Protein AF-A0A167R7Z7-F1 (afdb_monomer)

Radius of gyration: 33.16 Å; Cα contacts (8 Å, |Δi|>4): 129; chains: 1; bounding box: 78×33×88 Å

Sequence (208 aa):
MPRQHSGAPHPGWQTSQILYRHLRGDKTARDVKSDLAMRPWTHGDTGNERADELAKLGCSKDTISIPTAAHIRRLAREWLPRAVSQWWKENASAKYSALGLSFSTQVTPELDLPRRLLGHLLAARTGHGDFAAYHERFHHEDYSPDCLCGRRKDEKHIFYCRKIPRWLRVTDNISQQRISDILTKDHKRFARLAEYFFEHCCPRRPMQ

Mean predicted aligned error: 15.37 Å

Organism: NCBI:txid1081108

Foldseek 3Di:
DDDDDPDDDDPVVVVVVVVVCVVPPPPPPDPPPDDDDDDPDDPPPPVVVVVVVVVVVVVPDPPPPPDPPVVVVVVCVVVVLVVQQVVCVVPPDPLCVVLVATDDPDDDPLVVDDPVLSVLLVCLSVVPDLFLVNCVVVVPPFHDQDKPLGDGGGSQCLQQRPQDDPVLHPDNDDDPVNSSCCSHPVSVNSSSSCVCCCPPTGPGDGDD

Secondary structure (DSSP, 8-state):
-PPP---PPPHHHHHHHHHHHHHTT-----------------TT-HHHHHHHHHHHHHHTS----PPPHHHHHHHHHHHHHHHHHHHHHHH--HHHHHHTPPPPSSPPGGGGS-HHHHHHHHHHHHT-SS-HHHHHHTT-SS--SB-TTSSB--TTHHHH-TTS-TTT-S-TT--HHHHHHHHHT-HHHHHHHHHHIIIIIS--PPP-

Structure (mmCIF, N/CA/C/O backbone):
data_AF-A0A167R7Z7-F1
#
_entry.id   AF-A0A167R7Z7-F1
#
loop_
_atom_site.group_PDB
_atom_site.id
_atom_site.type_symbol
_atom_site.label_atom_id
_atom_site.label_alt_id
_atom_site.label_comp_id
_atom_site.label_asym_id
_atom_site.label_entity_id
_atom_site.label_seq_id
_atom_site.pdbx_PDB_ins_code
_atom_site.Cartn_x
_atom_site.Cartn_y
_atom_site.Cartn_z
_atom_site.occupancy
_atom_site.B_iso_or_equiv
_atom_site.auth_seq_id
_atom_site.auth_comp_id
_atom_site.auth_asym_id
_atom_site.auth_atom_id
_atom_site.pdbx_PDB_model_num
ATOM 1 N N . MET A 1 1 ? -26.466 -6.924 -46.595 1.00 30.28 1 MET A N 1
ATOM 2 C CA . MET A 1 1 ? -25.682 -5.733 -46.992 1.00 30.28 1 MET A CA 1
ATOM 3 C C . MET A 1 1 ? -24.597 -5.495 -45.941 1.00 30.28 1 MET A C 1
ATOM 5 O O . MET A 1 1 ? -24.895 -4.862 -44.934 1.00 30.28 1 MET A O 1
ATOM 9 N N . PRO A 1 2 ? -23.385 -6.060 -46.073 1.00 29.45 2 PRO A N 1
ATOM 10 C CA . PRO A 1 2 ? -22.316 -5.793 -45.120 1.00 29.45 2 PRO A CA 1
ATOM 11 C C . PRO A 1 2 ? -21.631 -4.460 -45.445 1.00 29.45 2 PRO A C 1
ATOM 13 O O . PRO A 1 2 ? -21.282 -4.188 -46.593 1.00 29.45 2 PRO A O 1
ATOM 16 N N . ARG A 1 3 ? -21.471 -3.629 -44.409 1.00 28.47 3 ARG A N 1
ATOM 17 C CA . ARG A 1 3 ? -20.759 -2.345 -44.430 1.00 28.47 3 ARG A CA 1
ATOM 18 C C . ARG A 1 3 ? -19.309 -2.542 -44.869 1.00 28.47 3 ARG A C 1
ATOM 20 O O . ARG A 1 3 ? -18.590 -3.352 -44.290 1.00 28.47 3 ARG A O 1
ATOM 27 N N . GLN A 1 4 ? -18.876 -1.747 -45.841 1.00 34.34 4 GLN A N 1
ATOM 28 C CA . GLN A 1 4 ? -17.466 -1.592 -46.172 1.00 34.34 4 GLN A CA 1
ATOM 29 C C . GLN A 1 4 ? -16.787 -0.771 -45.068 1.00 34.34 4 GLN A C 1
ATOM 31 O O . GLN A 1 4 ? -17.131 0.389 -44.853 1.00 34.34 4 GLN A O 1
ATOM 36 N N . HIS A 1 5 ? -15.829 -1.371 -44.365 1.00 32.72 5 HIS A N 1
ATOM 37 C CA . HIS A 1 5 ? -14.855 -0.636 -43.564 1.00 32.72 5 HIS A CA 1
ATOM 38 C C . HIS A 1 5 ? -13.593 -0.438 -44.408 1.00 32.72 5 HIS A C 1
ATOM 40 O O . HIS A 1 5 ? -12.721 -1.300 -44.468 1.00 32.72 5 HIS A O 1
ATOM 46 N N . SER A 1 6 ? -13.509 0.710 -45.074 1.00 42.66 6 SER A N 1
ATOM 47 C CA . SER A 1 6 ? -12.275 1.246 -45.643 1.00 42.66 6 SER A CA 1
ATOM 48 C C . SER A 1 6 ? -11.485 1.940 -44.529 1.00 42.66 6 SER A C 1
ATOM 50 O O . SER A 1 6 ? -11.721 3.108 -44.224 1.00 42.66 6 SER A O 1
ATOM 52 N N . GLY A 1 7 ? -10.580 1.207 -43.882 1.00 35.62 7 GLY A N 1
ATOM 53 C CA . GLY A 1 7 ? -9.621 1.747 -42.920 1.00 35.62 7 GLY A CA 1
ATOM 54 C C . GLY A 1 7 ? -8.225 1.252 -43.270 1.00 35.62 7 GLY A C 1
ATOM 55 O O . GLY A 1 7 ? -7.973 0.050 -43.237 1.00 35.62 7 GLY A O 1
ATOM 56 N N . ALA A 1 8 ? -7.332 2.166 -43.650 1.00 44.12 8 ALA A N 1
ATOM 57 C CA . ALA A 1 8 ? -5.938 1.844 -43.932 1.00 44.12 8 ALA A CA 1
ATOM 58 C C . ALA A 1 8 ? -5.259 1.239 -42.681 1.00 44.12 8 ALA A C 1
ATOM 60 O O . ALA A 1 8 ? -5.479 1.734 -41.572 1.00 44.12 8 ALA A O 1
ATOM 61 N N . PRO A 1 9 ? -4.442 0.179 -42.817 1.00 38.94 9 PRO A N 1
ATOM 62 C CA . PRO A 1 9 ? -3.774 -0.430 -41.675 1.00 38.94 9 PRO A CA 1
ATOM 63 C C . PRO A 1 9 ? -2.712 0.504 -41.075 1.00 38.94 9 PRO A C 1
ATOM 65 O O . PRO A 1 9 ? -1.940 1.150 -41.780 1.00 38.94 9 PRO A O 1
ATOM 68 N N . HIS A 1 10 ? -2.677 0.533 -39.742 1.00 39.56 10 HIS A N 1
ATOM 69 C CA . HIS A 1 10 ? -1.763 1.314 -38.909 1.00 39.56 10 HIS A CA 1
ATOM 70 C C . HIS A 1 10 ? -0.284 0.957 -39.209 1.00 39.56 10 HIS A C 1
ATOM 72 O O . HIS A 1 10 ? 0.042 -0.232 -39.303 1.00 39.56 10 HIS A O 1
ATOM 78 N N . PRO A 1 11 ? 0.645 1.934 -39.281 1.00 42.03 11 PRO A N 1
ATOM 79 C CA . PRO A 1 11 ? 2.026 1.739 -39.762 1.00 42.03 11 PRO A CA 1
ATOM 80 C C . PRO A 1 11 ? 2.889 0.760 -38.939 1.00 42.03 11 PRO A C 1
ATOM 82 O O . PRO A 1 11 ? 3.937 0.318 -39.399 1.00 42.03 11 PRO A O 1
ATOM 85 N N . GLY A 1 12 ? 2.436 0.356 -37.748 1.00 42.84 12 GLY A N 1
ATOM 86 C CA . GLY A 1 12 ? 3.103 -0.646 -36.903 1.00 42.84 12 GLY A CA 1
ATOM 87 C C . GLY A 1 12 ? 2.860 -2.110 -37.303 1.00 42.84 12 GLY A C 1
ATOM 88 O O . GLY A 1 12 ? 3.532 -2.999 -36.788 1.00 42.84 12 GLY A O 1
ATOM 89 N N . TRP A 1 13 ? 1.918 -2.383 -38.214 1.00 38.47 13 TRP A N 1
ATOM 90 C CA . TRP A 1 13 ? 1.600 -3.751 -38.653 1.00 38.47 13 TRP A CA 1
ATOM 91 C C . TRP A 1 13 ? 2.294 -4.152 -39.962 1.00 38.47 13 TRP A C 1
ATOM 93 O O . TRP A 1 13 ? 2.497 -5.341 -40.208 1.00 38.47 13 TRP A O 1
ATOM 103 N N . GLN A 1 14 ? 2.730 -3.187 -40.778 1.00 41.22 14 GLN A N 1
ATOM 104 C CA . GLN A 1 14 ? 3.488 -3.463 -42.008 1.00 41.22 14 GLN A CA 1
ATOM 105 C C . GLN A 1 14 ? 4.939 -3.877 -41.715 1.00 41.22 14 GLN A C 1
ATOM 107 O O . GLN A 1 14 ? 5.493 -4.742 -42.395 1.00 41.22 14 GLN A O 1
ATOM 112 N N . THR A 1 15 ? 5.532 -3.352 -40.641 1.00 44.03 15 THR A N 1
ATOM 113 C CA . THR A 1 15 ? 6.880 -3.717 -40.177 1.00 44.03 15 THR A CA 1
ATOM 114 C C . THR A 1 15 ? 6.972 -5.161 -39.677 1.00 44.03 15 THR A C 1
ATOM 116 O O . THR A 1 15 ? 8.018 -5.787 -39.835 1.00 44.03 15 THR A O 1
ATOM 119 N N . SER A 1 16 ? 5.876 -5.739 -39.165 1.00 46.12 16 SER A N 1
ATOM 120 C CA . SER A 1 16 ? 5.852 -7.147 -38.735 1.00 46.12 16 SER A CA 1
ATOM 121 C C . SER A 1 16 ? 5.911 -8.136 -39.902 1.00 46.12 16 SER A C 1
ATOM 123 O O . SER A 1 16 ? 6.588 -9.153 -39.788 1.00 46.12 16 SER A O 1
ATOM 125 N N . GLN A 1 17 ? 5.272 -7.855 -41.043 1.00 43.22 17 GLN A N 1
ATOM 126 C CA . GLN A 1 17 ? 5.309 -8.768 -42.198 1.00 43.22 17 GLN A CA 1
ATOM 127 C C . GLN A 1 17 ? 6.663 -8.755 -42.921 1.00 43.22 17 GLN A C 1
ATOM 129 O O . GLN A 1 17 ? 7.111 -9.798 -43.400 1.00 43.22 17 GLN A O 1
ATOM 134 N N . ILE A 1 18 ? 7.337 -7.601 -42.955 1.00 50.91 18 ILE A N 1
ATOM 135 C CA . ILE A 1 18 ? 8.670 -7.457 -43.561 1.00 50.91 18 ILE A CA 1
ATOM 136 C C . ILE A 1 18 ? 9.725 -8.186 -42.713 1.00 50.91 18 ILE A C 1
ATOM 138 O O . ILE A 1 18 ? 10.536 -8.928 -43.266 1.00 50.91 18 ILE A O 1
ATOM 142 N N . LEU A 1 19 ? 9.660 -8.079 -41.377 1.00 47.66 19 LEU A N 1
ATOM 143 C CA . LEU A 1 19 ? 10.538 -8.850 -40.485 1.00 47.66 19 LEU A CA 1
ATOM 144 C C . LEU A 1 19 ? 10.278 -10.365 -40.576 1.00 47.66 19 LEU A C 1
ATOM 146 O O . LEU A 1 19 ? 11.222 -11.153 -40.566 1.00 47.66 19 LEU A O 1
ATOM 150 N N . TYR A 1 20 ? 9.015 -10.787 -40.707 1.00 44.34 20 TYR A N 1
ATOM 151 C CA . TYR A 1 20 ? 8.659 -12.210 -40.780 1.00 44.34 20 TYR A CA 1
ATOM 152 C C . TYR A 1 20 ? 9.116 -12.876 -42.089 1.00 44.34 20 TYR A C 1
ATOM 154 O O . TYR A 1 20 ? 9.497 -14.048 -42.076 1.00 44.34 20 TYR A O 1
ATOM 162 N N . ARG A 1 21 ? 9.130 -12.131 -43.206 1.00 46.62 21 ARG A N 1
ATOM 163 C CA . ARG A 1 21 ? 9.690 -12.580 -44.497 1.00 46.62 21 ARG A CA 1
ATOM 164 C C . ARG A 1 21 ? 11.217 -12.640 -44.513 1.00 46.62 21 ARG A C 1
ATOM 166 O O . ARG A 1 21 ? 11.772 -13.426 -45.262 1.00 46.62 21 ARG A O 1
ATOM 173 N N . HIS A 1 22 ? 11.900 -11.847 -43.688 1.00 47.81 22 HIS A N 1
ATOM 174 C CA . HIS A 1 22 ? 13.361 -11.921 -43.578 1.00 47.81 22 HIS A CA 1
ATOM 175 C C . HIS A 1 22 ? 13.817 -13.101 -42.698 1.00 47.81 22 HIS A C 1
ATOM 177 O O . HIS A 1 22 ? 14.874 -13.678 -42.930 1.00 47.81 22 HIS A O 1
ATOM 183 N N . LEU A 1 23 ? 13.000 -13.487 -41.707 1.00 49.28 23 LEU A N 1
ATOM 184 C CA . LEU A 1 23 ? 13.263 -14.620 -40.806 1.00 49.28 23 LEU A CA 1
ATOM 185 C C . LEU A 1 23 ? 12.932 -15.985 -41.427 1.00 49.28 23 LEU A C 1
ATOM 187 O O . LEU A 1 23 ? 13.625 -16.966 -41.161 1.00 49.28 23 LEU A O 1
ATOM 191 N N . ARG A 1 24 ? 11.898 -16.070 -42.272 1.00 45.22 24 ARG A N 1
ATOM 192 C CA . ARG A 1 24 ? 11.686 -17.227 -43.148 1.00 45.22 24 ARG A CA 1
ATOM 193 C C . ARG A 1 24 ? 12.479 -16.992 -44.417 1.00 45.22 24 ARG A C 1
ATOM 195 O O . ARG A 1 24 ? 11.946 -16.391 -45.333 1.00 45.22 24 ARG A O 1
ATOM 202 N N . GLY A 1 25 ? 13.739 -17.424 -44.441 1.00 51.78 25 GLY A N 1
ATOM 203 C CA . GLY A 1 25 ? 14.590 -17.344 -45.625 1.00 51.78 25 GLY A CA 1
ATOM 204 C C . GLY A 1 25 ? 13.875 -17.861 -46.876 1.00 51.78 25 GLY A C 1
ATOM 205 O O . GLY A 1 25 ? 13.902 -19.059 -47.157 1.00 51.78 25 GLY A O 1
ATOM 206 N N . ASP A 1 26 ? 13.254 -16.945 -47.618 1.00 41.62 26 ASP A N 1
ATOM 207 C CA . ASP A 1 26 ? 12.672 -17.182 -48.931 1.00 41.62 26 ASP A CA 1
ATOM 208 C C . ASP A 1 26 ? 13.846 -17.324 -49.897 1.00 41.62 26 ASP A C 1
ATOM 210 O O . ASP A 1 26 ? 14.316 -16.382 -50.536 1.00 41.62 26 ASP A O 1
ATOM 214 N N . LYS A 1 27 ? 14.370 -18.547 -49.963 1.00 48.19 27 LYS A N 1
ATOM 215 C CA . LYS A 1 27 ? 15.298 -18.976 -51.002 1.00 48.19 27 LYS A CA 1
ATOM 216 C C . LYS A 1 27 ? 14.515 -19.179 -52.296 1.00 48.19 27 LYS A C 1
ATOM 218 O O . LYS A 1 27 ? 14.328 -20.303 -52.740 1.00 48.19 27 LYS A O 1
ATOM 223 N N . THR A 1 28 ? 14.081 -18.098 -52.931 1.00 45.34 28 THR A N 1
ATOM 224 C CA . THR A 1 28 ? 13.836 -18.130 -54.379 1.00 45.34 28 THR A CA 1
ATOM 225 C C . THR A 1 28 ? 15.074 -17.591 -55.081 1.00 45.34 28 THR A C 1
ATOM 227 O O . THR A 1 28 ? 15.033 -16.570 -55.766 1.00 45.34 28 THR A O 1
ATOM 230 N N . ALA A 1 29 ? 16.206 -18.265 -54.866 1.00 45.16 29 ALA A N 1
ATOM 231 C CA . ALA A 1 29 ? 17.328 -18.149 -55.777 1.00 45.16 29 ALA A CA 1
ATOM 232 C C . ALA A 1 29 ? 16.905 -18.891 -57.047 1.00 45.16 29 ALA A C 1
ATOM 234 O O . ALA A 1 29 ? 16.758 -20.110 -57.043 1.00 45.16 29 ALA A O 1
ATOM 235 N N . ARG A 1 30 ? 16.624 -18.150 -58.121 1.00 49.34 30 ARG A N 1
ATOM 236 C CA . ARG A 1 30 ? 16.677 -18.747 -59.455 1.00 49.34 30 ARG A CA 1
ATOM 237 C C . ARG A 1 30 ? 18.103 -19.264 -59.623 1.00 49.34 30 ARG A C 1
ATOM 239 O O . ARG A 1 30 ? 19.030 -18.499 -59.359 1.00 49.34 30 ARG A O 1
ATOM 246 N N . ASP A 1 31 ? 18.263 -20.521 -60.029 1.00 46.91 31 ASP A N 1
ATOM 247 C CA . ASP A 1 31 ? 19.557 -21.082 -60.415 1.00 46.91 31 ASP A CA 1
ATOM 248 C C . ASP A 1 31 ? 20.095 -20.303 -61.621 1.00 46.91 31 ASP A C 1
ATOM 250 O O . ASP A 1 31 ? 19.856 -20.633 -62.783 1.00 46.91 31 ASP A O 1
ATOM 254 N N . VAL A 1 32 ? 20.800 -19.211 -61.345 1.00 55.50 32 VAL A N 1
ATOM 255 C CA . VAL A 1 32 ? 21.699 -18.590 -62.305 1.00 55.50 32 VAL A CA 1
ATOM 256 C C . VAL A 1 32 ? 22.940 -19.469 -62.297 1.00 55.50 32 VAL A C 1
ATOM 258 O O . VAL A 1 32 ? 23.689 -19.469 -61.323 1.00 55.50 32 VAL A O 1
ATOM 261 N N . LYS A 1 33 ? 23.158 -20.247 -63.364 1.00 52.94 33 LYS A N 1
ATOM 262 C CA . LYS A 1 33 ? 24.475 -20.851 -63.596 1.00 52.94 33 LYS A CA 1
ATOM 263 C C . LYS A 1 33 ? 25.484 -19.711 -63.709 1.00 52.94 33 LYS A C 1
ATOM 265 O O . LYS A 1 33 ? 25.449 -18.948 -64.668 1.00 52.94 33 LYS A O 1
ATOM 270 N N . SER A 1 34 ? 26.330 -19.575 -62.700 1.00 58.03 34 SER A N 1
ATOM 271 C CA . SER A 1 34 ? 27.429 -18.619 -62.671 1.00 58.03 34 SER A CA 1
ATOM 272 C C . SER A 1 34 ? 28.743 -19.379 -62.796 1.00 58.03 34 SER A C 1
ATOM 274 O O . SER A 1 34 ? 29.095 -20.140 -61.892 1.00 58.03 34 SER A O 1
ATOM 276 N N . ASP A 1 35 ? 29.472 -19.152 -63.883 1.00 63.44 35 ASP A N 1
ATOM 277 C CA . ASP A 1 35 ? 30.827 -19.670 -64.046 1.00 63.44 35 ASP A CA 1
ATOM 278 C C . ASP A 1 35 ? 31.795 -18.762 -63.272 1.00 63.44 35 ASP A C 1
ATOM 280 O O . ASP A 1 35 ? 32.203 -17.698 -63.738 1.00 63.44 35 ASP A O 1
ATOM 284 N N . LEU A 1 36 ? 32.118 -19.152 -62.037 1.00 57.75 36 LEU A N 1
ATOM 285 C CA . LEU A 1 36 ? 33.130 -18.482 -61.221 1.00 57.75 36 LEU A CA 1
ATOM 286 C C . LEU A 1 36 ? 34.526 -18.944 -61.653 1.00 57.75 36 LEU A C 1
ATOM 288 O O . LEU A 1 36 ? 34.898 -20.097 -61.448 1.00 57.75 36 LEU A O 1
ATOM 292 N N . ALA A 1 37 ? 35.311 -18.025 -62.210 1.00 68.25 37 ALA A N 1
ATOM 293 C CA . ALA A 1 37 ? 36.716 -18.240 -62.533 1.00 68.25 37 ALA A CA 1
ATOM 294 C C . ALA A 1 37 ? 37.605 -17.392 -61.613 1.00 68.25 37 ALA A C 1
ATOM 296 O O . ALA A 1 37 ? 37.441 -16.175 -61.521 1.00 68.25 37 ALA A O 1
ATOM 297 N N . MET A 1 38 ? 38.569 -18.032 -60.952 1.00 62.69 38 MET A N 1
ATOM 298 C CA . MET A 1 38 ? 39.609 -17.332 -60.198 1.00 62.69 38 MET A CA 1
ATOM 299 C C . MET A 1 38 ? 40.623 -16.746 -61.180 1.00 62.69 38 MET A C 1
ATOM 301 O O . MET A 1 38 ? 41.223 -17.483 -61.964 1.00 62.69 38 MET A O 1
ATOM 305 N N . ARG A 1 39 ? 40.826 -15.428 -61.142 1.00 68.06 39 ARG A N 1
ATOM 306 C CA . ARG A 1 39 ? 41.839 -14.740 -61.951 1.00 68.06 39 ARG A CA 1
ATOM 307 C C . ARG A 1 39 ? 42.990 -14.279 -61.046 1.00 68.06 39 ARG A C 1
ATOM 309 O O . ARG A 1 39 ? 42.710 -13.719 -59.986 1.00 68.06 39 ARG A O 1
ATOM 316 N N . PRO A 1 40 ? 44.261 -14.516 -61.418 1.00 67.75 40 PRO A N 1
ATOM 317 C CA . PRO A 1 40 ? 45.405 -13.929 -60.726 1.00 67.75 40 PRO A CA 1
ATOM 318 C C . PRO A 1 40 ? 45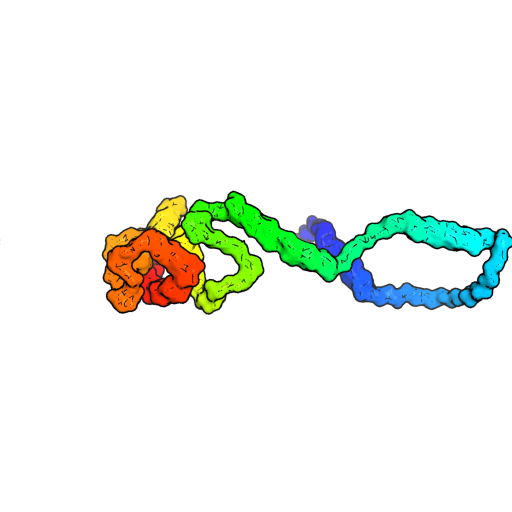.320 -12.401 -60.720 1.00 67.75 40 PRO A C 1
ATOM 320 O O . PRO A 1 40 ? 44.792 -11.805 -61.655 1.00 67.75 40 PRO A O 1
ATOM 323 N N . TRP A 1 41 ? 45.840 -11.768 -59.670 1.00 66.06 41 TRP A N 1
ATOM 324 C CA . TRP A 1 41 ? 45.871 -10.311 -59.585 1.00 66.06 41 TRP A CA 1
ATOM 325 C C . TRP A 1 41 ? 46.876 -9.741 -60.596 1.00 66.06 41 TRP A C 1
ATOM 327 O O . TRP A 1 41 ? 48.072 -10.020 -60.505 1.00 66.06 41 TRP A O 1
ATOM 337 N N . THR A 1 42 ? 46.391 -8.932 -61.539 1.00 69.44 42 THR A N 1
ATOM 338 C CA . THR A 1 42 ? 47.198 -8.180 -62.509 1.00 69.44 42 THR A CA 1
ATOM 339 C C . THR A 1 42 ? 46.763 -6.713 -62.538 1.00 69.44 42 THR A C 1
ATOM 341 O O . THR A 1 42 ? 45.571 -6.408 -62.512 1.00 69.44 42 THR A O 1
ATOM 344 N N . HIS A 1 43 ? 47.727 -5.785 -62.548 1.00 62.62 43 HIS A N 1
ATOM 345 C CA . HIS A 1 43 ? 47.459 -4.342 -62.594 1.00 62.62 43 HIS A CA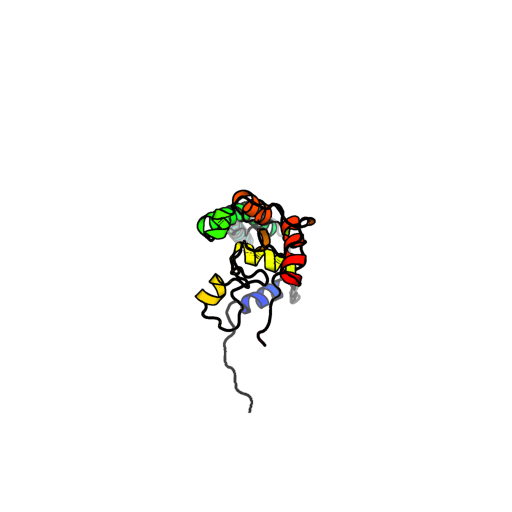 1
ATOM 346 C C . HIS A 1 43 ? 46.911 -3.938 -63.974 1.00 62.62 43 HIS A C 1
ATOM 348 O O . HIS A 1 43 ? 47.445 -4.383 -64.992 1.00 62.62 43 HIS A O 1
ATOM 354 N N . GLY A 1 44 ? 45.854 -3.119 -64.013 1.00 69.62 44 GLY A N 1
ATOM 355 C CA . GLY A 1 44 ? 45.162 -2.692 -65.236 1.00 69.62 44 GLY A CA 1
ATOM 356 C C . GLY A 1 44 ? 43.889 -3.479 -65.575 1.00 69.62 44 GLY A C 1
ATOM 357 O O . GLY A 1 44 ? 43.193 -3.140 -66.535 1.00 69.62 44 GLY A O 1
ATOM 358 N N . ASP A 1 45 ? 43.537 -4.508 -64.796 1.00 76.19 45 ASP A N 1
ATOM 359 C CA . ASP A 1 45 ? 42.229 -5.159 -64.908 1.00 76.19 45 ASP A CA 1
ATOM 360 C C . ASP A 1 45 ? 41.142 -4.251 -64.318 1.00 76.19 45 ASP A C 1
ATOM 362 O O . ASP A 1 45 ? 40.806 -4.337 -63.137 1.00 76.19 45 ASP A O 1
ATOM 366 N N . THR A 1 46 ? 40.548 -3.412 -65.168 1.00 81.12 46 THR A N 1
ATOM 367 C CA . THR A 1 46 ? 39.514 -2.425 -64.797 1.00 81.12 46 THR A CA 1
ATOM 368 C C . THR A 1 46 ? 38.384 -2.999 -63.939 1.00 81.12 46 THR A C 1
ATOM 370 O O . THR A 1 46 ? 37.929 -2.351 -63.002 1.00 81.12 46 THR A O 1
ATOM 373 N N . GLY A 1 47 ? 37.940 -4.231 -64.210 1.00 82.38 47 GLY A N 1
ATOM 374 C CA . GLY A 1 47 ? 36.916 -4.905 -63.406 1.00 82.38 47 GLY A CA 1
ATOM 375 C C . GLY A 1 47 ? 37.383 -5.278 -61.994 1.00 82.38 47 GLY A C 1
ATOM 376 O O . GLY A 1 47 ? 36.620 -5.133 -61.042 1.00 82.38 47 GLY A O 1
ATOM 377 N N . ASN A 1 48 ? 38.634 -5.725 -61.847 1.00 81.88 48 ASN A N 1
ATOM 378 C CA . ASN A 1 48 ? 39.216 -6.091 -60.555 1.00 81.88 48 ASN A CA 1
ATOM 379 C C . ASN A 1 48 ? 39.577 -4.845 -59.736 1.00 81.88 48 ASN A C 1
ATOM 381 O O . ASN A 1 48 ? 39.290 -4.787 -58.545 1.00 81.88 48 ASN A O 1
ATOM 385 N N . GLU A 1 49 ? 40.124 -3.820 -60.389 1.00 85.81 49 GLU A N 1
ATOM 386 C CA . GLU A 1 49 ? 40.399 -2.518 -59.773 1.00 85.81 49 GLU A CA 1
ATOM 387 C C . GLU A 1 49 ? 39.105 -1.859 -59.295 1.00 85.81 49 GLU A C 1
ATOM 389 O O . GLU A 1 49 ? 39.024 -1.405 -58.156 1.00 85.81 49 GLU A O 1
ATOM 394 N N . ARG A 1 50 ? 38.039 -1.912 -60.105 1.00 84.94 50 ARG A N 1
ATOM 395 C CA . ARG A 1 50 ? 36.728 -1.401 -59.700 1.00 84.94 50 ARG A CA 1
ATOM 396 C C . ARG A 1 50 ? 36.120 -2.190 -58.541 1.00 84.94 50 ARG A C 1
ATOM 398 O O . ARG A 1 50 ? 35.494 -1.593 -57.667 1.00 84.94 50 ARG A O 1
ATOM 405 N N . ALA A 1 51 ? 36.283 -3.513 -58.519 1.00 85.31 51 ALA A N 1
ATOM 406 C CA . ALA A 1 51 ? 35.828 -4.348 -57.408 1.00 85.31 51 ALA A CA 1
ATOM 407 C C . ALA A 1 51 ? 36.597 -4.040 -56.110 1.00 85.31 51 ALA A C 1
ATOM 409 O O . ALA A 1 51 ? 35.977 -3.910 -55.055 1.00 85.31 51 ALA A O 1
ATOM 410 N N . ASP A 1 52 ? 37.916 -3.861 -56.195 1.00 84.56 52 ASP A N 1
ATOM 411 C CA . ASP A 1 52 ? 38.784 -3.487 -55.073 1.00 84.56 52 ASP A CA 1
ATOM 412 C C . ASP A 1 52 ? 38.467 -2.076 -54.543 1.00 84.56 52 ASP A C 1
ATOM 414 O O . ASP A 1 52 ? 38.317 -1.885 -53.336 1.00 84.56 52 ASP A O 1
ATOM 418 N N . GLU A 1 53 ? 38.250 -1.097 -55.426 1.00 87.31 53 GLU A N 1
ATOM 419 C CA . GLU A 1 53 ? 37.762 0.239 -55.057 1.00 87.31 53 GLU A CA 1
ATOM 420 C C . GLU A 1 53 ? 36.427 0.173 -54.307 1.00 87.31 53 GLU A C 1
ATOM 422 O O . GLU A 1 53 ? 36.265 0.802 -53.259 1.00 87.31 53 GLU A O 1
ATOM 427 N N . LEU A 1 54 ? 35.461 -0.597 -54.819 1.00 85.69 54 LEU A N 1
ATOM 428 C CA . LEU A 1 54 ? 34.151 -0.758 -54.186 1.00 85.69 54 LEU A CA 1
ATOM 429 C C . LEU A 1 54 ? 34.252 -1.472 -52.832 1.00 85.69 54 LEU A C 1
ATOM 431 O O . LEU A 1 54 ? 33.542 -1.091 -51.901 1.00 85.69 54 LEU A O 1
ATOM 435 N N . ALA A 1 55 ? 35.143 -2.456 -52.696 1.00 85.88 55 ALA A N 1
ATOM 436 C CA . ALA A 1 55 ? 35.411 -3.131 -51.428 1.00 85.88 55 ALA A CA 1
ATOM 437 C C . ALA A 1 55 ? 36.040 -2.173 -50.402 1.00 85.88 55 ALA A C 1
ATOM 439 O O . ALA A 1 55 ? 35.572 -2.103 -49.264 1.00 85.88 55 ALA A O 1
ATOM 440 N N . LYS A 1 56 ? 37.028 -1.366 -50.813 1.00 86.06 56 LYS A N 1
ATOM 441 C CA . LYS A 1 56 ? 37.644 -0.319 -49.978 1.00 86.06 56 LYS A CA 1
ATOM 442 C C . LYS A 1 56 ? 36.615 0.715 -49.525 1.00 86.06 56 LYS A C 1
ATOM 444 O O . LYS A 1 56 ? 36.516 0.991 -48.333 1.00 86.06 56 LYS A O 1
ATOM 449 N N . LEU A 1 57 ? 35.781 1.209 -50.443 1.00 84.06 57 LEU A N 1
ATOM 450 C CA . LEU A 1 57 ? 34.674 2.121 -50.128 1.00 84.06 57 LEU A CA 1
ATOM 451 C C . LEU A 1 57 ? 33.623 1.478 -49.211 1.00 84.06 57 LEU A C 1
ATOM 453 O O . LEU A 1 57 ? 32.992 2.181 -48.426 1.00 84.06 57 LEU A O 1
ATOM 457 N N . GLY A 1 58 ? 33.413 0.164 -49.313 1.00 77.69 58 GLY A N 1
ATOM 458 C CA . GLY A 1 58 ? 32.542 -0.603 -48.424 1.00 77.69 58 GLY A CA 1
ATOM 459 C C . GLY A 1 58 ? 33.089 -0.692 -46.999 1.00 77.69 58 GLY A C 1
ATOM 460 O O . GLY A 1 58 ? 32.337 -0.470 -46.056 1.00 77.69 58 GLY A O 1
ATOM 461 N N . CYS A 1 59 ? 34.392 -0.941 -46.847 1.00 74.50 59 CYS A N 1
ATOM 462 C CA . CYS A 1 59 ? 35.075 -0.964 -45.549 1.00 74.50 59 CYS A CA 1
ATOM 463 C C . CYS A 1 59 ? 35.177 0.422 -44.896 1.00 74.50 59 CYS A C 1
ATOM 465 O O . CYS A 1 59 ? 35.139 0.518 -43.674 1.00 74.50 59 CYS A O 1
ATOM 467 N N . SER A 1 60 ? 35.306 1.493 -45.686 1.00 71.75 60 SER A N 1
ATOM 468 C CA . SER A 1 60 ? 35.378 2.872 -45.178 1.00 71.75 60 SER A CA 1
ATOM 469 C C . SER A 1 60 ? 34.024 3.466 -44.785 1.00 71.75 60 SER A C 1
ATOM 471 O O . SER A 1 60 ? 33.981 4.568 -44.244 1.00 71.75 60 SER A O 1
ATOM 473 N N . LYS A 1 61 ? 32.910 2.786 -45.077 1.00 71.19 61 LYS A N 1
ATOM 474 C CA . LYS A 1 61 ? 31.588 3.224 -44.626 1.00 71.19 61 LYS A CA 1
ATOM 475 C C . LYS A 1 61 ? 31.375 2.752 -43.198 1.00 71.19 61 LYS A C 1
ATOM 477 O O . LYS A 1 61 ? 31.406 1.551 -42.941 1.00 71.19 61 LYS A O 1
ATOM 482 N N . ASP A 1 62 ? 31.069 3.689 -42.306 1.00 66.50 62 ASP A N 1
ATOM 483 C CA . ASP A 1 62 ? 30.561 3.383 -40.972 1.00 66.50 62 ASP A CA 1
ATOM 484 C C . ASP A 1 62 ? 29.249 2.607 -41.111 1.00 66.50 62 ASP A C 1
ATOM 486 O O . ASP A 1 62 ? 28.156 3.166 -41.243 1.00 66.50 62 ASP A O 1
ATOM 490 N N . THR A 1 63 ? 29.336 1.280 -41.124 1.00 65.31 63 THR A N 1
ATOM 491 C CA . THR A 1 63 ? 28.155 0.449 -40.954 1.00 65.31 63 THR A CA 1
ATOM 492 C C . THR A 1 63 ? 27.662 0.721 -39.545 1.00 65.31 63 THR A C 1
ATOM 494 O O . THR A 1 63 ? 28.370 0.417 -38.583 1.00 65.31 63 THR A O 1
ATOM 497 N N . ILE A 1 64 ? 26.471 1.311 -39.411 1.00 65.00 64 ILE A N 1
ATOM 498 C CA . ILE A 1 64 ? 25.799 1.450 -38.119 1.00 65.00 64 ILE A CA 1
ATOM 499 C C . ILE A 1 64 ? 25.656 0.035 -37.557 1.00 65.00 64 ILE A C 1
ATOM 501 O O . ILE A 1 64 ? 24.778 -0.727 -37.961 1.00 65.00 64 ILE A O 1
ATOM 505 N N . SER A 1 65 ? 26.575 -0.341 -36.668 1.00 71.69 65 SER A N 1
ATOM 506 C CA . SER A 1 65 ? 26.559 -1.634 -36.005 1.00 71.69 65 SER A CA 1
ATOM 507 C C . SER A 1 65 ? 25.417 -1.583 -35.011 1.00 71.69 65 SER A C 1
ATOM 509 O O . SER A 1 65 ? 25.536 -1.019 -33.923 1.00 71.69 65 SER A O 1
ATOM 511 N N . ILE A 1 66 ? 24.260 -2.091 -35.432 1.00 74.88 66 ILE A N 1
ATOM 512 C CA . ILE A 1 66 ? 23.110 -2.214 -34.549 1.00 74.88 66 ILE A CA 1
ATOM 513 C C . ILE A 1 66 ? 23.551 -3.160 -33.427 1.00 74.88 66 ILE A C 1
ATOM 515 O O . ILE A 1 66 ? 23.888 -4.316 -33.708 1.00 74.88 66 ILE A O 1
ATOM 519 N N . PRO A 1 67 ? 23.591 -2.698 -32.164 1.00 82.62 67 PRO A N 1
ATOM 520 C CA . PRO A 1 67 ? 24.048 -3.531 -31.070 1.00 82.62 67 PRO A CA 1
ATOM 521 C C . PRO A 1 67 ? 23.192 -4.792 -30.996 1.00 82.62 67 PRO A C 1
ATOM 523 O O . PRO A 1 67 ? 21.973 -4.761 -31.180 1.00 82.62 67 PRO A O 1
ATOM 526 N N . THR A 1 68 ? 23.836 -5.922 -30.706 1.00 88.31 68 THR A N 1
ATOM 527 C CA . THR A 1 68 ? 23.125 -7.194 -30.582 1.00 88.31 68 THR A CA 1
ATOM 528 C C . THR A 1 68 ? 22.027 -7.087 -29.522 1.00 88.31 68 THR A C 1
ATOM 530 O O . THR A 1 68 ? 22.163 -6.385 -28.516 1.00 88.31 68 THR A O 1
ATOM 533 N N . ALA A 1 69 ? 20.937 -7.840 -29.693 1.00 91.31 69 ALA A N 1
ATOM 534 C CA . ALA A 1 69 ? 19.843 -7.852 -28.720 1.00 91.31 69 ALA A CA 1
ATOM 535 C C . ALA A 1 69 ? 20.326 -8.181 -27.290 1.00 91.31 69 ALA A C 1
ATOM 537 O O . ALA A 1 69 ? 19.779 -7.674 -26.311 1.00 91.31 69 ALA A O 1
ATOM 538 N N . ALA A 1 70 ? 21.378 -8.997 -27.154 1.00 92.50 70 ALA A N 1
ATOM 539 C CA . ALA A 1 70 ? 22.012 -9.293 -25.871 1.00 92.50 70 ALA A CA 1
ATOM 540 C C . ALA A 1 70 ? 22.645 -8.048 -25.222 1.00 92.50 70 ALA A C 1
ATOM 542 O O . ALA A 1 70 ? 22.464 -7.830 -24.021 1.00 92.50 70 ALA A O 1
ATOM 543 N N . HIS A 1 71 ? 23.330 -7.214 -26.011 1.00 90.88 71 HIS A N 1
ATOM 544 C CA . HIS A 1 71 ? 23.925 -5.964 -25.544 1.00 90.88 71 HIS A CA 1
ATOM 545 C C . HIS A 1 71 ? 22.852 -4.968 -25.084 1.00 90.88 71 HIS A C 1
ATOM 547 O O . HIS A 1 71 ? 22.942 -4.449 -23.973 1.00 90.88 71 HIS A O 1
ATOM 553 N N . ILE A 1 72 ? 21.788 -4.778 -25.873 1.00 92.69 72 ILE A N 1
ATOM 554 C CA . ILE A 1 72 ? 20.669 -3.888 -25.513 1.00 92.69 72 ILE A CA 1
ATOM 555 C C . ILE A 1 72 ? 20.001 -4.351 -24.209 1.00 92.69 72 ILE A C 1
ATOM 557 O O . ILE A 1 72 ? 19.777 -3.547 -23.306 1.00 92.69 72 ILE A O 1
ATOM 561 N N . ARG A 1 73 ? 19.735 -5.657 -24.056 1.00 92.69 73 ARG A N 1
ATOM 562 C CA . ARG A 1 73 ? 19.150 -6.205 -22.815 1.00 92.69 73 ARG A CA 1
ATOM 563 C C . ARG A 1 73 ? 20.053 -5.998 -21.600 1.00 92.69 73 ARG A C 1
ATOM 565 O O . ARG A 1 73 ? 19.540 -5.770 -20.508 1.00 92.69 73 ARG A O 1
ATOM 572 N N . ARG A 1 74 ? 21.377 -6.097 -21.764 1.00 92.62 74 ARG A N 1
ATOM 573 C CA . ARG A 1 74 ? 22.334 -5.820 -20.684 1.00 92.62 74 ARG A CA 1
ATOM 574 C C . ARG A 1 74 ? 22.244 -4.359 -20.246 1.00 92.62 74 ARG A C 1
ATOM 576 O O . ARG A 1 74 ? 22.032 -4.116 -19.063 1.00 92.62 74 ARG A O 1
ATOM 583 N N . LEU A 1 75 ? 22.305 -3.422 -21.194 1.00 92.00 75 LEU A N 1
ATOM 584 C CA . LEU A 1 75 ? 22.162 -1.991 -20.908 1.00 92.00 75 LEU A CA 1
ATOM 585 C C . LEU A 1 75 ? 20.824 -1.676 -20.223 1.00 92.00 75 LEU A C 1
ATOM 587 O O . LEU A 1 75 ? 20.789 -0.948 -19.233 1.00 92.00 75 LEU A O 1
ATOM 591 N N . ALA A 1 76 ? 19.729 -2.283 -20.688 1.00 89.88 76 ALA A N 1
ATOM 592 C CA . ALA A 1 76 ? 18.417 -2.116 -20.072 1.00 89.88 76 ALA A CA 1
ATOM 593 C C . ALA A 1 76 ? 18.402 -2.580 -18.605 1.00 89.88 76 ALA A C 1
ATOM 595 O O . ALA A 1 76 ? 17.882 -1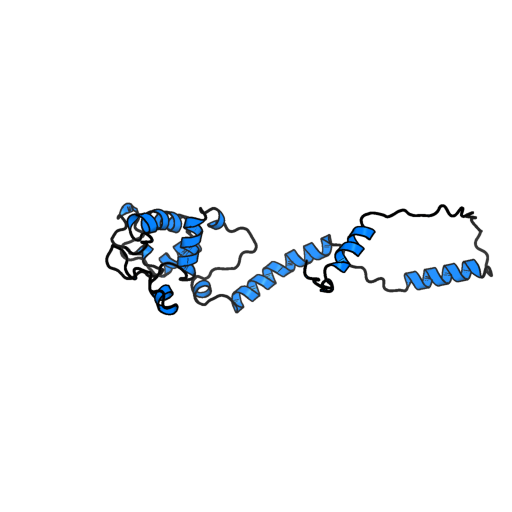.867 -17.752 1.00 89.88 76 ALA A O 1
ATOM 596 N N . ARG A 1 77 ? 19.016 -3.728 -18.276 1.00 89.19 77 ARG A N 1
ATOM 597 C CA . ARG A 1 77 ? 19.113 -4.211 -16.884 1.00 89.19 77 ARG A CA 1
ATOM 598 C C . ARG A 1 77 ? 19.934 -3.287 -15.981 1.00 89.19 77 ARG A C 1
ATOM 600 O O . ARG A 1 77 ? 19.626 -3.185 -14.800 1.00 89.19 77 ARG A O 1
ATOM 607 N N . GLU A 1 78 ? 20.948 -2.613 -16.518 1.00 89.75 78 GLU A N 1
ATOM 608 C CA . GLU A 1 78 ? 21.795 -1.673 -15.765 1.00 89.75 78 GLU A CA 1
ATOM 609 C C . GLU A 1 78 ? 21.127 -0.302 -15.554 1.00 89.75 78 GLU A C 1
ATOM 611 O O . GLU A 1 78 ? 21.364 0.377 -14.548 1.00 89.75 78 GLU A O 1
ATOM 616 N N . TRP A 1 79 ? 20.322 0.151 -16.515 1.00 90.75 79 TRP A N 1
ATOM 617 C CA . TRP A 1 79 ? 19.691 1.472 -16.478 1.00 90.75 79 TRP A CA 1
ATOM 618 C C . TRP A 1 79 ? 18.317 1.458 -15.800 1.00 90.75 79 TRP A C 1
ATOM 620 O O . TRP A 1 79 ? 18.031 2.334 -14.982 1.00 90.75 79 TRP A O 1
ATOM 630 N N . LEU A 1 80 ? 17.491 0.445 -16.076 1.00 89.69 80 LEU A N 1
ATOM 631 C CA . LEU A 1 80 ? 16.088 0.409 -15.662 1.00 89.69 80 LEU A CA 1
ATOM 632 C C . LEU A 1 80 ? 15.887 0.547 -14.140 1.00 89.69 80 LEU A C 1
ATOM 634 O O . LEU A 1 80 ? 15.074 1.381 -13.746 1.00 89.69 80 LEU A O 1
ATOM 638 N N . PRO A 1 81 ? 16.624 -0.158 -13.253 1.00 88.00 81 PRO A N 1
ATOM 639 C CA . PRO A 1 81 ? 16.431 -0.007 -11.809 1.00 88.00 81 PRO A CA 1
ATOM 640 C C . PRO A 1 81 ? 16.694 1.419 -11.315 1.00 88.00 81 PRO A C 1
ATOM 642 O O . PRO A 1 81 ? 15.989 1.902 -10.429 1.00 88.00 81 PRO A O 1
ATOM 645 N N . ARG A 1 82 ? 17.679 2.111 -11.904 1.00 89.44 82 ARG A N 1
ATOM 646 C CA . ARG A 1 82 ? 18.020 3.498 -11.556 1.00 89.44 82 ARG A CA 1
ATOM 647 C C . ARG A 1 82 ? 16.948 4.464 -12.041 1.00 89.44 82 ARG A C 1
ATOM 649 O O . ARG A 1 82 ? 16.444 5.247 -11.242 1.00 89.44 82 ARG A O 1
ATOM 656 N N . ALA A 1 83 ? 16.567 4.349 -13.311 1.00 91.25 83 ALA A N 1
ATOM 657 C CA . ALA A 1 83 ? 15.539 5.188 -13.917 1.00 91.25 83 ALA A CA 1
ATOM 658 C C . ALA A 1 83 ? 14.203 5.068 -13.175 1.00 91.25 83 ALA A C 1
ATOM 660 O O . ALA A 1 83 ? 13.595 6.073 -12.817 1.00 91.25 83 ALA A O 1
ATOM 661 N N . VAL A 1 84 ? 13.784 3.840 -12.862 1.00 89.88 84 VAL A N 1
ATOM 662 C CA . VAL A 1 84 ? 12.524 3.603 -12.153 1.00 89.88 84 VAL A CA 1
ATOM 663 C C . VAL A 1 84 ? 12.594 4.070 -10.699 1.00 89.88 84 VAL A C 1
ATOM 665 O O . VAL A 1 84 ? 11.629 4.639 -10.202 1.00 89.88 84 VAL A O 1
ATOM 668 N N . SER A 1 85 ? 13.729 3.891 -10.015 1.00 89.00 85 SER A N 1
ATOM 669 C CA . SER A 1 85 ? 13.894 4.400 -8.645 1.00 89.00 85 SER A CA 1
ATOM 670 C C . SER A 1 85 ? 13.822 5.924 -8.582 1.00 89.00 85 SER A C 1
ATOM 672 O O . SER A 1 85 ? 13.261 6.469 -7.633 1.00 89.00 85 SER A O 1
ATOM 674 N N . GLN A 1 86 ? 14.395 6.613 -9.570 1.00 91.38 86 GLN A N 1
ATOM 675 C CA . GLN A 1 86 ? 14.317 8.066 -9.672 1.00 91.38 86 GLN A CA 1
ATOM 676 C C . GLN A 1 86 ? 12.882 8.515 -9.961 1.00 91.38 86 GLN A C 1
ATOM 678 O O . GLN A 1 86 ? 12.329 9.293 -9.188 1.00 91.38 86 GLN A O 1
ATOM 683 N N . TRP A 1 87 ? 12.258 7.944 -10.994 1.00 92.19 87 TRP A N 1
ATOM 684 C CA . TRP A 1 87 ? 10.860 8.213 -11.333 1.00 92.19 87 TRP A CA 1
ATOM 685 C C . TRP A 1 87 ? 9.929 7.982 -10.137 1.00 92.19 87 TRP A C 1
ATOM 687 O O . TRP A 1 87 ? 9.074 8.805 -9.836 1.00 92.19 87 TRP A O 1
ATOM 697 N N . TRP A 1 88 ? 10.132 6.900 -9.379 1.00 92.19 88 TRP A N 1
ATOM 698 C CA . TRP A 1 88 ? 9.333 6.620 -8.189 1.00 92.19 88 TRP A CA 1
ATOM 699 C C . TRP A 1 88 ? 9.473 7.699 -7.114 1.00 92.19 88 TRP A C 1
ATOM 701 O O . TRP A 1 88 ? 8.475 8.099 -6.528 1.00 92.19 88 TRP A O 1
ATOM 711 N N . LYS A 1 89 ? 10.683 8.206 -6.858 1.00 88.56 89 LYS A N 1
ATOM 712 C CA . LYS A 1 89 ? 10.885 9.292 -5.884 1.00 88.56 89 LYS A CA 1
ATOM 713 C C . LYS A 1 89 ? 10.170 10.580 -6.296 1.00 88.56 89 LYS A C 1
ATOM 715 O O . LYS A 1 89 ? 9.701 11.304 -5.425 1.00 88.56 89 LYS A O 1
ATOM 720 N N . GLU A 1 90 ? 10.094 10.848 -7.595 1.00 91.19 90 GLU A N 1
ATOM 721 C CA . GLU A 1 90 ? 9.470 12.050 -8.157 1.00 91.19 90 GLU A CA 1
ATOM 722 C C . GLU A 1 90 ? 7.938 11.925 -8.251 1.00 91.19 90 GLU A C 1
ATOM 724 O O . GLU A 1 90 ? 7.222 12.900 -8.031 1.00 91.19 90 GLU A O 1
ATOM 729 N N . ASN A 1 91 ? 7.418 10.727 -8.538 1.00 91.31 91 ASN A N 1
ATOM 730 C CA . ASN A 1 91 ? 6.000 10.498 -8.831 1.00 91.31 91 ASN A CA 1
ATOM 731 C C . ASN A 1 91 ? 5.223 9.729 -7.749 1.00 91.31 91 ASN A C 1
ATOM 733 O O . ASN A 1 91 ? 4.006 9.567 -7.885 1.00 91.31 91 ASN A O 1
ATOM 737 N N . ALA A 1 92 ? 5.870 9.233 -6.690 1.00 88.12 92 ALA A N 1
ATOM 738 C CA . ALA A 1 92 ? 5.177 8.503 -5.634 1.00 88.12 92 ALA A CA 1
ATOM 739 C C . ALA A 1 92 ? 4.100 9.371 -4.968 1.00 88.12 92 ALA A C 1
ATOM 741 O O . ALA A 1 92 ? 4.327 10.514 -4.569 1.00 88.12 92 ALA A O 1
ATOM 742 N N . SER A 1 93 ? 2.907 8.792 -4.803 1.00 87.69 93 SER A N 1
ATOM 743 C CA . SER A 1 93 ? 1.831 9.449 -4.060 1.00 87.69 93 SER A CA 1
ATOM 744 C C . SER A 1 93 ? 2.272 9.769 -2.629 1.00 87.69 93 SER A C 1
ATOM 746 O O . SER A 1 93 ? 3.014 8.997 -2.019 1.00 87.69 93 SER A O 1
ATOM 748 N N .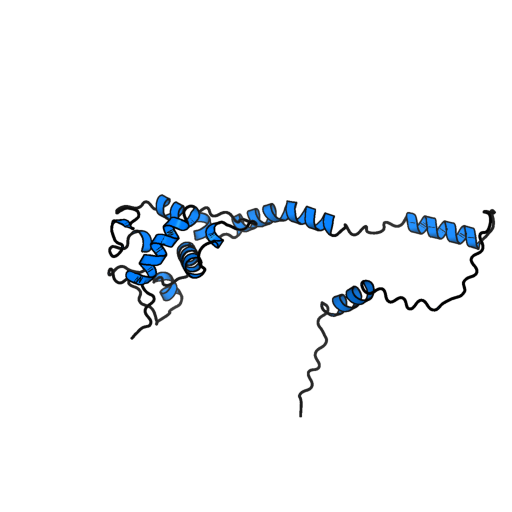 ALA A 1 94 ? 1.731 10.845 -2.050 1.00 88.25 94 ALA A N 1
ATOM 749 C CA . ALA A 1 94 ? 2.050 11.262 -0.682 1.00 88.25 94 ALA A CA 1
ATOM 750 C C . ALA A 1 94 ? 1.933 10.120 0.347 1.00 88.25 94 ALA A C 1
ATOM 752 O O . ALA A 1 94 ? 2.736 10.038 1.272 1.00 88.25 94 ALA A O 1
ATOM 753 N N . LYS A 1 95 ? 0.980 9.195 0.159 1.00 86.50 95 LYS A N 1
ATOM 754 C CA . LYS A 1 95 ? 0.810 8.022 1.029 1.00 86.50 95 LYS A CA 1
ATOM 755 C C . LYS A 1 95 ? 1.953 7.022 0.910 1.00 86.50 95 LYS A C 1
ATOM 757 O O . LYS A 1 95 ? 2.494 6.593 1.923 1.00 86.50 95 LYS A O 1
ATOM 762 N N . TYR A 1 96 ? 2.338 6.664 -0.311 1.00 87.81 96 TYR A N 1
ATOM 763 C CA . TYR A 1 96 ? 3.458 5.748 -0.534 1.0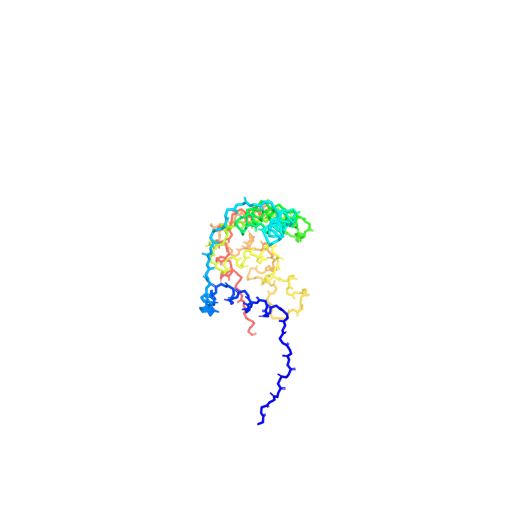0 87.81 96 TYR A CA 1
ATOM 764 C C . TYR A 1 96 ? 4.785 6.355 -0.076 1.00 87.81 96 TYR A C 1
ATOM 766 O O . TYR A 1 96 ? 5.587 5.653 0.541 1.00 87.81 96 TYR A O 1
ATOM 774 N N . SER A 1 97 ? 4.975 7.659 -0.293 1.00 86.62 97 SER A N 1
ATOM 775 C CA . SER A 1 97 ? 6.134 8.399 0.212 1.00 86.62 97 SER A CA 1
ATOM 776 C C . SER A 1 97 ? 6.171 8.416 1.742 1.00 86.62 97 SER A C 1
ATOM 778 O O . SER A 1 97 ? 7.215 8.140 2.325 1.00 86.62 97 SER A O 1
ATOM 780 N N . ALA A 1 98 ? 5.031 8.638 2.408 1.00 87.50 98 ALA A N 1
ATOM 781 C CA . ALA A 1 98 ? 4.931 8.594 3.871 1.00 87.50 98 ALA A CA 1
ATOM 782 C C . ALA A 1 98 ? 5.183 7.193 4.458 1.00 87.50 98 ALA A C 1
ATOM 784 O O . ALA A 1 98 ? 5.678 7.071 5.577 1.00 87.50 98 ALA A O 1
ATOM 785 N N . LEU A 1 99 ? 4.859 6.136 3.708 1.00 86.50 99 LEU A N 1
ATOM 786 C CA . LEU A 1 99 ? 5.148 4.752 4.088 1.00 86.50 99 LEU A CA 1
ATOM 787 C C . LEU A 1 99 ? 6.614 4.357 3.833 1.00 86.50 99 LEU A C 1
ATOM 789 O O . LEU A 1 99 ? 7.051 3.321 4.322 1.00 86.50 99 LEU A O 1
ATOM 793 N N . GLY A 1 100 ? 7.387 5.151 3.086 1.00 86.00 100 GLY A N 1
ATOM 794 C CA . GLY A 1 100 ? 8.773 4.814 2.748 1.00 86.00 100 GLY A CA 1
ATOM 795 C C . GLY A 1 100 ? 8.896 3.577 1.851 1.00 86.00 100 GLY A C 1
ATOM 796 O O . GLY A 1 100 ? 9.916 2.890 1.883 1.00 86.00 100 GLY A O 1
ATOM 797 N N . LEU A 1 101 ? 7.856 3.267 1.069 1.00 85.44 101 LEU A N 1
ATOM 798 C CA . LEU A 1 101 ? 7.873 2.145 0.134 1.00 85.44 101 LEU A CA 1
ATOM 799 C C . LEU A 1 101 ? 8.776 2.479 -1.054 1.00 85.44 101 LEU A C 1
ATOM 801 O O . LEU A 1 101 ? 8.562 3.478 -1.742 1.00 85.44 101 LEU A O 1
ATOM 805 N N . SER A 1 102 ? 9.771 1.634 -1.311 1.00 82.06 102 SER A N 1
ATOM 806 C CA . SER A 1 102 ? 10.594 1.709 -2.514 1.00 82.06 102 SER A CA 1
ATOM 807 C C . SER A 1 102 ? 9.955 0.925 -3.657 1.00 82.06 102 SER A C 1
ATOM 809 O O . SER A 1 102 ? 9.246 -0.062 -3.450 1.00 82.06 102 SER A O 1
ATOM 811 N N . PHE A 1 103 ? 10.222 1.352 -4.889 1.00 82.00 103 PHE A N 1
ATOM 812 C CA . PHE A 1 103 ? 9.867 0.559 -6.054 1.00 82.00 103 PHE A CA 1
ATOM 813 C C . PHE A 1 103 ? 10.870 -0.588 -6.221 1.00 82.00 103 PHE A C 1
ATOM 815 O O . PHE A 1 103 ? 12.068 -0.353 -6.375 1.00 82.00 103 PHE A O 1
ATOM 822 N N . SER A 1 104 ? 10.380 -1.827 -6.227 1.00 80.25 104 SER A N 1
ATOM 823 C CA . SER A 1 104 ? 11.176 -3.008 -6.563 1.00 80.25 104 SER A CA 1
ATOM 824 C C . SER A 1 104 ? 10.884 -3.441 -7.997 1.00 80.25 104 SER A C 1
ATOM 826 O O . SER A 1 104 ? 9.730 -3.615 -8.376 1.00 80.25 104 SER A O 1
ATOM 828 N N . THR A 1 105 ? 11.935 -3.655 -8.790 1.00 77.12 105 THR A N 1
ATOM 829 C CA . THR A 1 105 ? 11.834 -4.312 -10.108 1.00 77.12 105 THR A CA 1
ATOM 830 C C . THR A 1 105 ? 11.779 -5.837 -9.996 1.00 77.12 105 THR A C 1
ATOM 832 O O . THR A 1 105 ? 11.480 -6.516 -10.976 1.00 77.12 105 THR A O 1
ATOM 835 N N . GLN A 1 106 ? 12.061 -6.382 -8.811 1.00 82.06 106 GLN A N 1
ATOM 836 C CA . GLN A 1 106 ? 11.953 -7.804 -8.506 1.00 82.06 106 GLN A CA 1
ATOM 837 C C . GLN A 1 106 ? 10.587 -8.134 -7.905 1.00 82.06 106 GLN A C 1
ATOM 839 O O . GLN A 1 106 ? 9.944 -7.278 -7.292 1.00 82.06 106 GLN A O 1
ATOM 844 N N . VAL A 1 107 ? 10.186 -9.399 -8.048 1.00 83.06 107 VAL A N 1
ATOM 845 C CA . VAL A 1 107 ? 8.984 -9.958 -7.422 1.00 83.06 107 VAL A CA 1
ATOM 846 C C . VAL A 1 107 ? 9.069 -9.740 -5.911 1.00 83.06 107 VAL A C 1
ATOM 848 O O . VAL A 1 107 ? 10.028 -10.169 -5.270 1.00 83.06 107 VAL A O 1
ATOM 851 N N . THR A 1 108 ? 8.091 -9.034 -5.348 1.00 86.56 108 THR A N 1
ATOM 852 C CA . THR A 1 108 ? 8.036 -8.757 -3.912 1.00 86.56 108 THR A CA 1
ATOM 853 C C . THR A 1 108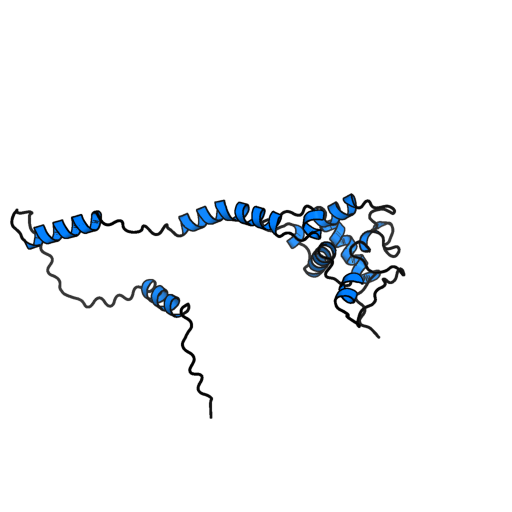 ? 7.396 -9.929 -3.163 1.00 86.56 108 THR A C 1
ATOM 855 O O . THR A 1 108 ? 6.476 -10.555 -3.688 1.00 86.56 108 THR A O 1
ATOM 858 N N . PRO A 1 109 ? 7.812 -10.208 -1.913 1.00 86.12 109 PRO A N 1
ATOM 859 C CA . PRO A 1 109 ? 7.261 -11.317 -1.121 1.00 86.12 109 PRO A CA 1
ATOM 860 C C . PRO A 1 109 ? 5.764 -11.153 -0.807 1.00 86.12 109 PRO A C 1
ATOM 862 O O . PRO A 1 109 ? 5.073 -12.105 -0.473 1.00 86.12 109 PRO A O 1
ATOM 865 N N . GLU A 1 110 ? 5.232 -9.940 -0.937 1.00 89.00 110 GLU A N 1
ATOM 866 C CA . GLU A 1 110 ? 3.808 -9.646 -0.761 1.00 89.00 110 GLU A CA 1
ATOM 867 C C . GLU A 1 110 ? 2.931 -10.288 -1.839 1.00 89.00 110 GLU A C 1
ATOM 869 O O . GLU A 1 110 ? 1.741 -10.498 -1.610 1.00 89.00 110 GLU A O 1
ATOM 874 N N . LEU A 1 111 ? 3.510 -10.598 -3.005 1.00 89.81 111 LEU A N 1
ATOM 875 C CA . LEU A 1 111 ? 2.811 -11.258 -4.107 1.00 89.81 111 LEU A CA 1
ATOM 876 C C . LEU A 1 111 ? 2.492 -12.728 -3.808 1.00 89.81 111 LEU A C 1
ATOM 878 O O . LEU A 1 111 ? 1.631 -13.291 -4.480 1.00 89.81 111 LEU A O 1
ATOM 882 N N . ASP A 1 112 ? 3.100 -13.314 -2.772 1.00 91.44 112 ASP A N 1
ATOM 883 C CA . ASP A 1 112 ? 2.749 -14.653 -2.284 1.00 91.44 112 ASP A CA 1
ATOM 884 C C . ASP A 1 112 ? 1.397 -14.670 -1.546 1.00 91.44 112 ASP A C 1
ATOM 886 O O . ASP A 1 112 ? 0.846 -15.734 -1.253 1.00 91.44 112 ASP A O 1
ATOM 890 N N . LEU A 1 113 ? 0.838 -13.500 -1.210 1.00 93.25 113 LEU A N 1
ATOM 891 C CA . LEU A 1 113 ? -0.463 -13.416 -0.558 1.00 93.25 113 LEU A CA 1
ATOM 892 C C . LEU A 1 113 ? -1.600 -13.805 -1.516 1.00 93.25 113 LEU A C 1
ATOM 894 O O . LEU A 1 113 ? -1.588 -13.430 -2.691 1.00 93.25 113 LEU A O 1
ATOM 898 N N . PRO A 1 114 ? -2.674 -14.442 -1.007 1.00 94.44 114 PRO A N 1
ATOM 899 C CA . PRO A 1 114 ? -3.900 -14.618 -1.772 1.00 94.44 114 PRO A CA 1
ATOM 900 C C . PRO A 1 114 ? -4.390 -13.281 -2.334 1.00 94.44 114 PRO A C 1
ATOM 902 O O . PRO A 1 114 ? -4.431 -12.276 -1.618 1.00 94.44 114 PRO A O 1
ATOM 905 N N . ARG A 1 115 ? -4.843 -13.280 -3.595 1.00 94.19 115 ARG A N 1
ATOM 906 C CA . ARG A 1 115 ? -5.273 -12.070 -4.326 1.00 94.19 115 ARG A CA 1
ATOM 907 C C . ARG A 1 115 ? -6.224 -11.174 -3.522 1.00 94.19 115 ARG A C 1
ATOM 909 O O . ARG A 1 115 ? -6.098 -9.954 -3.574 1.00 94.19 115 ARG A O 1
ATOM 916 N N . ARG A 1 116 ? -7.148 -11.772 -2.755 1.00 92.62 116 ARG A N 1
ATOM 917 C CA . ARG A 1 116 ? -8.072 -11.054 -1.856 1.00 92.62 116 ARG A CA 1
ATOM 918 C C . ARG A 1 116 ? -7.317 -10.229 -0.806 1.00 92.62 116 ARG A C 1
ATOM 920 O O . ARG A 1 116 ? -7.561 -9.034 -0.671 1.00 92.62 116 ARG A O 1
ATOM 927 N N . LEU A 1 117 ? -6.385 -10.854 -0.086 1.00 94.19 117 LEU A N 1
ATOM 928 C CA . LEU A 1 117 ? -5.626 -10.220 0.997 1.00 94.19 117 LEU A CA 1
ATOM 929 C C . LEU A 1 117 ? -4.632 -9.185 0.465 1.00 94.19 117 LEU A C 1
ATOM 931 O O . LEU A 1 117 ? -4.500 -8.113 1.055 1.00 94.19 117 LEU A O 1
ATOM 935 N N . LEU A 1 118 ? -4.007 -9.460 -0.684 1.00 94.81 118 LEU A N 1
ATOM 936 C CA . LEU A 1 118 ? -3.179 -8.478 -1.384 1.00 94.81 118 LEU A CA 1
ATOM 937 C C . LEU A 1 118 ? -3.996 -7.230 -1.755 1.00 94.81 118 LEU A C 1
ATOM 939 O O . LEU A 1 118 ? -3.552 -6.109 -1.516 1.00 94.81 118 LEU A O 1
ATOM 943 N N . GLY A 1 119 ? -5.217 -7.412 -2.268 1.00 94.25 119 GLY A N 1
ATOM 944 C CA . GLY A 1 119 ? -6.133 -6.307 -2.559 1.00 94.25 119 GLY A CA 1
ATOM 945 C C . GLY A 1 119 ? -6.437 -5.449 -1.328 1.00 94.25 119 GLY A C 1
ATOM 946 O O . GLY A 1 119 ? -6.380 -4.224 -1.407 1.00 94.25 119 GLY A O 1
ATOM 947 N N . HIS A 1 120 ? -6.681 -6.071 -0.171 1.00 94.38 120 HIS A N 1
ATOM 948 C CA . HIS A 1 120 ? -6.890 -5.346 1.087 1.00 94.38 120 HIS A CA 1
ATOM 949 C C . HIS A 1 120 ? -5.646 -4.580 1.558 1.00 94.38 120 HIS A C 1
ATOM 951 O O . HIS A 1 120 ? -5.777 -3.461 2.052 1.00 94.38 120 HIS A O 1
ATOM 957 N N . LEU A 1 121 ? -4.447 -5.144 1.383 1.00 94.56 121 LEU A N 1
ATOM 958 C CA . LEU A 1 121 ? -3.190 -4.473 1.725 1.00 94.56 121 LEU A CA 1
ATOM 959 C C . LEU A 1 121 ? -2.979 -3.229 0.856 1.00 94.56 121 LEU A C 1
ATOM 961 O O . LEU A 1 121 ? -2.692 -2.148 1.370 1.00 94.56 121 LEU A O 1
ATOM 965 N N . LEU A 1 122 ? -3.180 -3.360 -0.457 1.00 93.25 122 LEU A N 1
ATOM 966 C CA . LEU A 1 122 ? -3.085 -2.241 -1.395 1.00 93.25 122 LEU A CA 1
ATOM 967 C C . LEU A 1 122 ? -4.147 -1.173 -1.112 1.00 93.25 122 LEU A C 1
ATOM 969 O O . LEU A 1 122 ? -3.835 0.020 -1.134 1.00 93.25 122 LEU A O 1
ATOM 973 N N . ALA A 1 123 ? -5.373 -1.578 -0.775 1.00 93.75 123 ALA A N 1
ATOM 974 C CA . ALA A 1 123 ? -6.426 -0.659 -0.358 1.00 93.75 123 ALA A CA 1
ATOM 975 C C . ALA A 1 123 ? -6.025 0.117 0.904 1.00 93.75 123 ALA A C 1
ATOM 977 O O . ALA A 1 123 ? -6.145 1.336 0.917 1.00 93.75 123 ALA A O 1
ATOM 978 N N . ALA A 1 124 ? -5.477 -0.543 1.928 1.00 93.56 124 ALA A N 1
ATOM 979 C CA . ALA A 1 124 ? -5.025 0.123 3.153 1.00 93.56 124 ALA A CA 1
ATOM 980 C C . ALA A 1 124 ? -3.853 1.099 2.920 1.00 93.56 124 ALA A C 1
ATOM 982 O O . ALA A 1 124 ? -3.753 2.108 3.609 1.00 93.56 124 ALA A O 1
ATOM 983 N N . ARG A 1 125 ? -2.978 0.838 1.937 1.00 92.19 125 ARG A N 1
ATOM 984 C CA . ARG A 1 125 ? -1.869 1.746 1.568 1.00 92.19 125 ARG A CA 1
ATOM 985 C C . ARG A 1 125 ? -2.322 2.958 0.758 1.00 92.19 125 ARG A C 1
ATOM 987 O O . ARG A 1 125 ? -1.774 4.048 0.895 1.00 92.19 125 ARG A O 1
ATOM 994 N N . THR A 1 126 ? -3.287 2.759 -0.132 1.00 90.69 126 THR A N 1
ATOM 995 C CA . THR A 1 126 ? -3.770 3.785 -1.070 1.00 90.69 126 THR A CA 1
ATOM 996 C C . THR A 1 126 ? -4.969 4.561 -0.522 1.00 90.69 126 THR A C 1
ATOM 998 O O . THR A 1 126 ? -5.269 5.661 -0.987 1.00 90.69 126 THR A O 1
ATOM 1001 N N . GLY A 1 127 ? -5.688 3.994 0.442 1.00 89.19 127 GLY A N 1
ATOM 1002 C CA . GLY A 1 127 ? -7.036 4.389 0.841 1.00 89.19 127 GLY A CA 1
ATOM 1003 C C . GLY A 1 127 ? -8.114 4.153 -0.215 1.00 89.19 127 GLY A C 1
ATOM 1004 O O . GLY A 1 127 ? -9.176 4.755 -0.116 1.00 89.19 127 GLY A O 1
ATOM 1005 N N . HIS A 1 128 ? -7.860 3.316 -1.225 1.00 86.44 128 HIS A N 1
ATOM 1006 C CA . HIS A 1 128 ? -8.834 2.976 -2.268 1.00 86.44 128 HIS A CA 1
ATOM 1007 C C . HIS A 1 128 ? -9.497 1.637 -1.937 1.00 86.44 128 HIS A C 1
ATOM 1009 O O . HIS A 1 128 ? -9.126 0.582 -2.452 1.00 86.44 128 HIS A O 1
ATOM 1015 N N . GLY A 1 129 ? -10.454 1.678 -1.016 1.00 87.12 129 GLY A N 1
ATOM 1016 C CA . GLY A 1 129 ? -11.182 0.510 -0.533 1.00 87.12 129 GLY A CA 1
ATOM 1017 C C . GLY A 1 129 ? -12.558 0.887 -0.002 1.00 87.12 129 GLY A C 1
ATOM 1018 O O . GLY A 1 129 ? -13.037 1.990 -0.237 1.00 87.12 129 GLY A O 1
ATOM 1019 N N . ASP A 1 130 ? -13.167 -0.031 0.746 1.00 89.44 130 ASP A N 1
ATOM 1020 C CA . ASP A 1 130 ? -14.418 0.215 1.477 1.00 89.44 130 ASP A CA 1
ATOM 1021 C C . ASP A 1 130 ? -14.133 1.078 2.725 1.00 89.44 130 ASP A C 1
ATOM 1023 O O . ASP A 1 130 ? -14.146 0.607 3.863 1.00 89.44 130 ASP A O 1
ATOM 1027 N N . PHE A 1 131 ? -13.757 2.336 2.484 1.00 92.44 131 PHE A N 1
ATOM 1028 C CA . PHE A 1 131 ? -13.465 3.349 3.495 1.00 92.44 131 PHE A CA 1
ATOM 1029 C C . PHE A 1 131 ? -14.350 4.565 3.270 1.00 92.44 131 PHE A C 1
ATOM 1031 O O . PHE A 1 131 ? -14.546 4.990 2.130 1.00 92.44 131 PHE A O 1
ATOM 1038 N N . ALA A 1 132 ? -14.818 5.180 4.355 1.00 92.62 132 ALA A N 1
ATOM 1039 C CA . ALA A 1 132 ? -15.781 6.272 4.269 1.00 92.62 132 ALA A CA 1
ATOM 1040 C C . ALA A 1 132 ? -15.256 7.448 3.434 1.00 92.62 132 ALA A C 1
ATOM 1042 O O . ALA A 1 132 ? -15.931 7.899 2.518 1.00 92.62 132 ALA A O 1
ATOM 1043 N N . ALA A 1 133 ? -14.005 7.859 3.664 1.00 92.00 133 ALA A N 1
ATOM 1044 C CA . ALA A 1 133 ? -13.393 8.977 2.944 1.00 92.00 133 ALA A CA 1
ATOM 1045 C C . ALA A 1 133 ? -13.304 8.760 1.420 1.00 92.00 133 ALA A C 1
ATOM 1047 O O . ALA A 1 133 ? -13.337 9.724 0.659 1.00 92.00 133 ALA A O 1
ATOM 1048 N N . TYR A 1 134 ? -13.173 7.507 0.967 1.00 92.06 134 TYR A N 1
ATOM 1049 C CA . TYR A 1 134 ? -13.152 7.193 -0.460 1.00 92.06 134 TYR A CA 1
ATOM 1050 C C . TYR A 1 134 ? -14.551 7.340 -1.057 1.00 92.06 134 TYR A C 1
ATOM 1052 O O . TYR A 1 134 ? -14.730 8.101 -2.002 1.00 92.06 134 TYR A O 1
ATOM 1060 N N . HIS A 1 135 ? -15.548 6.677 -0.474 1.00 91.75 135 HIS A N 1
ATOM 1061 C CA . HIS A 1 135 ? -16.917 6.735 -0.981 1.00 91.75 135 HIS A CA 1
ATOM 1062 C C . HIS A 1 135 ? -17.502 8.155 -0.954 1.00 91.75 135 HIS A C 1
ATOM 1064 O O . HIS A 1 135 ? -18.164 8.552 -1.906 1.00 91.75 135 HIS A O 1
ATOM 1070 N N . GLU A 1 136 ? -17.181 8.956 0.063 1.00 92.94 136 GLU A N 1
ATOM 1071 C CA . GLU A 1 136 ? -17.627 10.354 0.163 1.00 92.94 136 GLU A CA 1
ATOM 1072 C C . GLU A 1 136 ? -17.036 11.235 -0.926 1.00 92.94 136 GLU A C 1
ATOM 1074 O O . GLU A 1 136 ? -17.746 12.029 -1.535 1.00 92.94 136 GLU A O 1
ATOM 1079 N N . ARG A 1 137 ? -15.739 11.069 -1.209 1.00 93.31 137 ARG A N 1
ATOM 1080 C CA . ARG A 1 137 ? -15.062 11.817 -2.271 1.00 93.31 137 ARG A CA 1
ATOM 1081 C C . ARG A 1 137 ? -15.681 11.554 -3.646 1.00 93.31 137 ARG A C 1
ATOM 1083 O O . ARG A 1 137 ? -15.631 12.432 -4.501 1.00 93.31 137 ARG A O 1
ATOM 1090 N N . PHE A 1 138 ? -16.204 10.349 -3.861 1.00 90.56 138 PHE A N 1
ATOM 1091 C CA . PHE A 1 138 ? -16.802 9.927 -5.128 1.00 90.56 138 PHE A CA 1
ATOM 1092 C C . PHE A 1 138 ? -18.338 9.911 -5.104 1.00 90.56 138 PHE A C 1
ATOM 1094 O O . PHE A 1 138 ? -18.939 9.479 -6.082 1.00 90.56 138 PHE A O 1
ATOM 1101 N N . HIS A 1 139 ? -18.968 10.406 -4.031 1.00 90.31 139 HIS A N 1
ATOM 1102 C CA . HIS A 1 139 ? -20.426 10.447 -3.865 1.00 90.31 139 HIS A CA 1
ATOM 1103 C C . HIS A 1 139 ? -21.118 9.097 -4.121 1.00 90.31 139 HIS A C 1
ATOM 1105 O O . HIS A 1 139 ? -22.179 9.034 -4.733 1.00 90.31 139 HIS A O 1
ATOM 1111 N N . HIS A 1 140 ? -20.508 8.003 -3.668 1.00 89.88 140 HIS A N 1
ATOM 1112 C CA . HIS A 1 140 ? -21.156 6.696 -3.711 1.00 89.88 140 HIS A CA 1
ATOM 1113 C C . HIS A 1 140 ? -22.235 6.626 -2.625 1.00 89.88 140 HIS A C 1
ATOM 1115 O O . HIS A 1 140 ? -21.956 6.924 -1.467 1.00 89.88 140 HIS A O 1
ATOM 1121 N N . GLU A 1 141 ? -23.446 6.215 -2.985 1.00 85.19 141 GLU A N 1
ATOM 1122 C CA . GLU A 1 141 ? -24.575 6.097 -2.047 1.00 85.19 141 GLU A CA 1
ATOM 1123 C C . GLU A 1 141 ? -24.685 4.684 -1.445 1.00 85.19 141 GLU A C 1
ATOM 1125 O O . GLU A 1 141 ? -25.270 4.483 -0.383 1.00 85.19 141 GLU A O 1
ATOM 1130 N N . ASP A 1 142 ? -24.055 3.697 -2.080 1.00 83.94 142 ASP A N 1
ATOM 1131 C CA . ASP A 1 142 ? -24.166 2.269 -1.793 1.00 83.94 142 ASP A CA 1
ATOM 1132 C C . ASP A 1 142 ? -23.071 1.754 -0.840 1.00 83.94 142 ASP A C 1
ATOM 1134 O O . ASP A 1 142 ? -22.432 0.727 -1.082 1.00 83.94 142 ASP A O 1
ATOM 1138 N N . TYR A 1 143 ? -22.833 2.450 0.276 1.00 85.62 143 TYR A N 1
ATOM 1139 C CA . TYR A 1 143 ? -21.856 1.996 1.271 1.00 85.62 143 TYR A CA 1
ATOM 1140 C C . TYR A 1 143 ? -22.277 2.263 2.716 1.00 85.62 143 TYR A C 1
ATOM 1142 O O . TYR A 1 143 ? -22.979 3.215 3.040 1.00 85.62 143 TYR A O 1
ATOM 1150 N N . SER A 1 144 ? -21.783 1.412 3.617 1.00 88.69 144 SER A N 1
ATOM 1151 C CA . SER A 1 144 ? -21.854 1.662 5.057 1.00 88.69 144 SER A CA 1
ATOM 1152 C C . SER A 1 144 ? -20.601 2.429 5.489 1.00 88.69 144 SER A C 1
ATOM 1154 O O . SER A 1 144 ? -19.513 1.841 5.429 1.00 88.69 144 SER A O 1
ATOM 1156 N N . PRO A 1 145 ? -20.706 3.690 5.957 1.00 90.06 145 PRO A N 1
ATOM 1157 C CA . PRO A 1 145 ? -19.554 4.466 6.422 1.00 90.06 145 PRO A CA 1
ATOM 1158 C C . PRO A 1 145 ? -18.959 3.914 7.714 1.00 90.06 145 PRO A C 1
ATOM 1160 O O . PRO A 1 145 ? -17.785 4.153 8.002 1.00 90.06 145 PRO A O 1
ATOM 1163 N N . ASP A 1 146 ? -19.742 3.142 8.465 1.00 92.69 146 ASP A N 1
ATOM 1164 C CA . ASP A 1 146 ? -19.361 2.603 9.759 1.00 92.69 146 ASP A CA 1
ATOM 1165 C C . ASP A 1 146 ? -19.147 1.088 9.720 1.00 92.69 146 ASP A C 1
ATOM 1167 O O . ASP A 1 146 ? -19.769 0.335 8.963 1.00 92.69 146 ASP A O 1
ATOM 1171 N N . CYS A 1 147 ? -18.218 0.645 10.559 1.00 91.94 147 CYS A N 1
ATOM 1172 C CA . CYS A 1 147 ? -17.973 -0.750 10.890 1.00 91.94 147 CYS A CA 1
ATOM 1173 C C . CYS A 1 147 ? -18.991 -1.240 11.933 1.00 91.94 147 CYS A C 1
ATOM 1175 O O . CYS A 1 147 ? -19.545 -0.454 12.698 1.00 91.94 147 CYS A O 1
ATOM 1177 N N . LEU A 1 148 ? -19.152 -2.559 12.077 1.00 90.69 148 LEU A N 1
ATOM 1178 C CA . LEU A 1 148 ? -20.024 -3.172 13.094 1.00 90.69 148 LEU A CA 1
ATOM 1179 C C . LEU A 1 148 ? -19.602 -2.887 14.537 1.00 90.69 148 LEU A C 1
ATOM 1181 O O . LEU A 1 148 ? -20.342 -3.174 15.477 1.00 90.69 148 LEU A O 1
ATOM 1185 N N . CYS A 1 149 ? -18.401 -2.349 14.744 1.00 91.06 149 CYS A N 1
ATOM 1186 C CA . CYS A 1 149 ? -17.989 -1.840 16.045 1.00 91.06 149 CYS A CA 1
ATOM 1187 C C . CYS A 1 149 ? -18.488 -0.410 16.335 1.00 91.06 149 CYS A C 1
ATOM 1189 O O . CYS A 1 149 ? -18.125 0.131 17.379 1.00 91.06 149 CYS A O 1
ATOM 1191 N N . GLY A 1 150 ? -19.225 0.216 15.412 1.00 90.75 150 GLY A N 1
ATOM 1192 C CA . GLY A 1 150 ? -19.735 1.585 15.523 1.00 90.75 150 GLY A CA 1
ATOM 1193 C C . GLY A 1 150 ? -18.691 2.678 15.284 1.00 90.75 150 GLY A C 1
ATOM 1194 O O . GLY A 1 150 ? -18.895 3.810 15.703 1.00 90.75 150 GLY A O 1
ATOM 1195 N N . ARG A 1 151 ? -17.539 2.353 14.679 1.00 92.50 151 ARG A N 1
ATOM 1196 C CA . ARG A 1 151 ? -16.552 3.361 14.261 1.00 92.50 151 ARG A CA 1
ATOM 1197 C C . ARG A 1 151 ? -16.574 3.523 12.753 1.00 92.50 151 ARG A C 1
ATOM 1199 O O . ARG A 1 151 ? -16.703 2.531 12.036 1.00 92.50 151 ARG A O 1
ATOM 1206 N N . ARG A 1 152 ? -16.314 4.749 12.315 1.00 93.31 152 ARG A N 1
ATOM 1207 C CA . ARG A 1 152 ? -16.113 5.098 10.914 1.00 93.31 152 ARG A CA 1
ATOM 1208 C C . ARG A 1 152 ? -14.995 4.265 10.292 1.00 93.31 152 ARG A C 1
ATOM 1210 O O . ARG A 1 152 ? -13.930 4.099 10.892 1.00 93.31 152 ARG A O 1
ATOM 1217 N N . LYS A 1 153 ? -15.234 3.744 9.089 1.00 92.81 153 LYS A N 1
ATOM 1218 C CA . LYS A 1 153 ? -14.255 2.970 8.323 1.00 92.81 153 LYS A CA 1
ATOM 1219 C C . LYS A 1 153 ? -13.158 3.895 7.809 1.00 92.81 153 LYS A C 1
ATOM 1221 O O . LYS A 1 153 ? -13.377 4.684 6.890 1.00 92.81 153 LYS A O 1
ATOM 1226 N N . ASP A 1 154 ? -11.971 3.752 8.378 1.00 92.00 154 ASP A N 1
ATOM 1227 C CA . ASP A 1 154 ? -10.746 4.336 7.849 1.00 92.00 154 ASP A CA 1
ATOM 1228 C C . ASP A 1 154 ? -9.719 3.247 7.505 1.00 92.00 154 ASP A C 1
ATOM 1230 O O . ASP A 1 154 ? -9.873 2.067 7.828 1.00 92.00 154 ASP A O 1
ATOM 1234 N N . GLU A 1 155 ? -8.645 3.673 6.853 1.00 91.31 155 GLU A N 1
ATOM 1235 C CA . GLU A 1 155 ? -7.556 2.828 6.353 1.00 91.31 155 GLU A CA 1
ATOM 1236 C C . GLU A 1 155 ? -6.827 2.060 7.465 1.00 91.31 155 GLU A C 1
ATOM 1238 O O . GLU A 1 155 ? -6.242 1.001 7.233 1.00 91.31 155 GLU A O 1
ATOM 1243 N N . LYS A 1 156 ? -6.856 2.596 8.689 1.00 91.75 156 LYS A N 1
ATOM 1244 C CA . LYS A 1 156 ? -6.140 2.092 9.865 1.00 91.75 156 LYS A CA 1
ATOM 1245 C C . LYS A 1 156 ? -7.073 1.347 10.824 1.00 91.75 156 LYS A C 1
ATOM 1247 O O . LYS A 1 156 ? -6.602 0.793 11.819 1.00 91.75 156 LYS A O 1
ATOM 1252 N N . HIS A 1 157 ? -8.371 1.289 10.534 1.00 92.44 157 HIS A N 1
ATOM 1253 C CA . HIS A 1 157 ? -9.396 0.792 11.442 1.00 92.44 157 HIS A CA 1
ATOM 1254 C C . HIS A 1 157 ? -9.161 -0.663 11.851 1.00 92.44 157 HIS A C 1
ATOM 1256 O O . HIS A 1 157 ? -9.348 -1.034 13.013 1.00 92.44 157 HIS A O 1
ATOM 1262 N N . ILE A 1 158 ? -8.642 -1.459 10.919 1.00 93.62 158 ILE A N 1
ATOM 1263 C CA . ILE A 1 158 ? -8.208 -2.840 11.133 1.00 93.62 158 ILE A CA 1
ATOM 1264 C C . ILE A 1 158 ? -7.225 -3.012 12.305 1.00 93.62 158 ILE A C 1
ATOM 1266 O O . ILE A 1 158 ? -7.185 -4.075 12.914 1.00 93.62 158 ILE A O 1
ATOM 1270 N N . PHE A 1 159 ? -6.448 -1.990 12.674 1.00 93.12 159 PHE A N 1
ATOM 1271 C CA . PHE A 1 159 ? -5.461 -2.102 13.753 1.00 93.12 159 PHE A CA 1
ATOM 1272 C C . PHE A 1 159 ? -6.042 -1.850 15.147 1.00 93.12 159 PHE A C 1
ATOM 1274 O O . PHE A 1 159 ? -5.449 -2.287 16.131 1.00 93.12 159 PHE A O 1
ATOM 1281 N N . TYR A 1 160 ? -7.189 -1.171 15.242 1.00 91.25 160 TYR A N 1
ATOM 1282 C CA . TYR A 1 160 ? -7.770 -0.730 16.516 1.00 91.25 160 TYR A CA 1
ATOM 1283 C C . TYR A 1 160 ? -9.260 -1.089 16.679 1.00 91.25 160 TYR A C 1
ATOM 1285 O O . TYR A 1 160 ? -9.922 -0.646 17.623 1.00 91.25 160 TYR A O 1
ATOM 1293 N N . CYS A 1 161 ? -9.824 -1.890 15.771 1.00 92.38 161 CYS A N 1
ATOM 1294 C CA . CYS A 1 161 ? -11.217 -2.315 15.848 1.00 92.38 161 CYS A CA 1
ATOM 1295 C C . CYS A 1 161 ? -11.488 -3.158 17.106 1.00 92.38 161 CYS A C 1
ATOM 1297 O O . CYS A 1 161 ? -10.869 -4.197 17.335 1.00 92.38 161 CYS A O 1
ATOM 1299 N N . ARG A 1 162 ? -12.483 -2.745 17.903 1.00 90.69 162 ARG A N 1
ATOM 1300 C CA . ARG A 1 162 ? -12.847 -3.401 19.175 1.00 90.69 162 ARG A CA 1
ATOM 1301 C C . ARG A 1 162 ? -13.425 -4.809 19.003 1.00 90.69 162 ARG A C 1
ATOM 1303 O O . ARG A 1 162 ? -13.395 -5.588 19.950 1.00 90.69 162 ARG A O 1
ATOM 1310 N N . LYS A 1 163 ? -13.952 -5.129 17.815 1.00 91.94 163 LYS A N 1
ATOM 1311 C CA . LYS A 1 163 ? -14.496 -6.456 17.477 1.00 91.94 163 LYS A CA 1
ATOM 1312 C C . LYS A 1 163 ? -13.399 -7.483 17.168 1.00 91.94 163 LYS A C 1
ATOM 1314 O O . LYS A 1 163 ? -13.688 -8.674 17.147 1.00 91.94 163 LYS A O 1
ATOM 1319 N N . ILE A 1 164 ? -12.148 -7.048 16.980 1.00 92.62 164 ILE A N 1
ATOM 1320 C CA . ILE A 1 164 ? -11.015 -7.964 16.824 1.00 92.62 164 ILE A CA 1
ATOM 1321 C C . ILE A 1 164 ? -10.712 -8.615 18.184 1.00 92.62 164 ILE A C 1
ATOM 1323 O O . ILE A 1 164 ? -10.542 -7.907 19.191 1.00 92.62 164 ILE A O 1
ATOM 1327 N N . PRO A 1 165 ? -10.626 -9.956 18.243 1.00 91.69 165 PRO A N 1
ATOM 1328 C CA . PRO A 1 165 ? -10.368 -10.659 19.488 1.00 91.69 165 PRO A CA 1
ATOM 1329 C C . PRO A 1 165 ? -8.969 -10.337 20.023 1.00 91.69 165 PRO A C 1
ATOM 1331 O O . PRO A 1 165 ? -8.036 -10.090 19.258 1.00 91.69 165 PRO A O 1
ATOM 1334 N N . ARG A 1 166 ? -8.809 -10.341 21.355 1.00 89.44 166 ARG A N 1
ATOM 1335 C CA . ARG A 1 166 ? -7.569 -9.894 22.025 1.00 89.44 166 ARG A CA 1
ATOM 1336 C C . ARG A 1 166 ? -6.317 -10.621 21.527 1.00 89.44 166 ARG A C 1
ATOM 1338 O O . ARG A 1 166 ? -5.290 -9.979 21.373 1.00 89.44 166 ARG A O 1
ATOM 1345 N N . TRP A 1 167 ? -6.422 -11.916 21.224 1.00 88.81 167 TRP A N 1
ATOM 1346 C CA . TRP A 1 167 ? -5.314 -12.734 20.713 1.00 88.81 167 TRP A CA 1
ATOM 1347 C C . TRP A 1 167 ? -4.854 -12.339 19.301 1.00 88.81 167 TRP A C 1
ATOM 1349 O O . TRP A 1 167 ? -3.721 -12.629 18.926 1.00 88.81 167 TRP A O 1
ATOM 1359 N N . LEU A 1 168 ? -5.707 -11.668 18.518 1.00 91.25 168 LEU A N 1
ATOM 1360 C CA . LEU A 1 168 ? -5.383 -11.227 17.161 1.00 91.25 168 LEU A CA 1
ATOM 1361 C C . LEU A 1 168 ? -4.995 -9.747 17.089 1.00 91.25 168 LEU A C 1
ATOM 1363 O O . LEU A 1 168 ? -4.306 -9.354 16.141 1.00 91.25 168 LEU A O 1
ATOM 1367 N N . ARG A 1 169 ? -5.399 -8.924 18.068 1.00 88.25 169 ARG A N 1
ATOM 1368 C CA . ARG A 1 169 ? -5.040 -7.496 18.120 1.00 88.25 169 ARG A CA 1
ATOM 1369 C C . ARG A 1 169 ? -3.528 -7.308 18.102 1.00 88.25 169 ARG A C 1
ATOM 1371 O O . ARG A 1 169 ? -2.774 -8.155 18.570 1.00 88.25 169 ARG A O 1
ATOM 1378 N N . VAL A 1 170 ? -3.081 -6.190 17.533 1.00 82.25 170 VAL A N 1
ATOM 1379 C CA . VAL A 1 170 ? -1.657 -5.839 17.545 1.00 82.25 170 VAL A CA 1
ATOM 1380 C C . VAL A 1 170 ? -1.263 -5.375 18.943 1.00 82.25 170 VAL A C 1
ATOM 1382 O O . VAL A 1 170 ? -0.446 -6.029 19.576 1.00 82.25 170 VAL A O 1
ATOM 1385 N N . THR A 1 171 ? -1.882 -4.297 19.425 1.00 76.81 171 THR A N 1
ATOM 1386 C CA . THR A 1 171 ? -1.828 -3.777 20.800 1.00 76.81 171 THR A CA 1
ATOM 1387 C C . THR A 1 171 ? -3.027 -2.840 21.006 1.00 76.81 171 THR A C 1
ATOM 1389 O O . THR A 1 171 ? -3.620 -2.381 20.029 1.00 76.81 171 THR A O 1
ATOM 1392 N N . ASP A 1 172 ? -3.394 -2.526 22.253 1.00 68.81 172 ASP A N 1
ATOM 1393 C CA . ASP A 1 172 ? -4.492 -1.582 22.533 1.00 68.81 172 ASP A CA 1
ATOM 1394 C C . ASP A 1 172 ? -4.106 -0.108 22.258 1.00 68.81 172 ASP A C 1
ATOM 1396 O O . ASP A 1 172 ? -4.984 0.735 22.086 1.00 68.81 172 ASP A O 1
ATOM 1400 N N . ASN A 1 173 ? -2.806 0.199 22.152 1.00 74.69 173 ASN A N 1
ATOM 1401 C CA . ASN A 1 173 ? -2.285 1.528 21.817 1.00 74.69 173 ASN A CA 1
ATOM 1402 C C . ASN A 1 173 ? -1.162 1.428 20.772 1.00 74.69 173 ASN A C 1
ATOM 1404 O O . ASN A 1 173 ? 0.027 1.542 21.076 1.00 74.69 173 ASN A O 1
ATOM 1408 N N . ILE A 1 174 ? -1.534 1.104 19.535 1.00 84.50 174 ILE A N 1
ATOM 1409 C CA . ILE A 1 174 ? -0.581 0.933 18.437 1.00 84.50 174 ILE A CA 1
ATOM 1410 C C . ILE A 1 174 ? -0.067 2.293 17.937 1.00 84.50 174 ILE A C 1
ATOM 1412 O O . ILE A 1 174 ? -0.843 3.200 17.638 1.00 84.50 174 ILE A O 1
ATOM 1416 N N . SER A 1 175 ? 1.256 2.436 17.817 1.00 89.06 175 SER A N 1
ATOM 1417 C CA . SER A 1 175 ? 1.869 3.650 17.271 1.00 89.06 175 SER A CA 1
ATOM 1418 C C . SER A 1 175 ? 1.697 3.740 15.750 1.00 89.06 175 SER A C 1
ATOM 1420 O O . SER A 1 175 ? 1.614 2.729 15.048 1.00 89.06 175 SER A O 1
ATOM 1422 N N . GLN A 1 176 ? 1.712 4.962 15.209 1.00 87.94 176 GLN A N 1
ATOM 1423 C CA . GLN A 1 176 ? 1.656 5.182 13.756 1.00 87.94 176 GLN A CA 1
ATOM 1424 C C . GLN A 1 176 ? 2.833 4.524 13.020 1.00 87.94 176 GLN A C 1
ATOM 1426 O O . GLN A 1 176 ? 2.659 3.993 11.925 1.00 87.94 176 GLN A O 1
ATOM 1431 N N . GLN A 1 177 ? 4.014 4.496 13.646 1.00 88.25 177 GLN A N 1
ATOM 1432 C CA . GLN A 1 177 ? 5.189 3.804 13.112 1.00 88.25 177 GLN A CA 1
ATOM 1433 C C . GLN A 1 177 ? 4.947 2.297 13.007 1.00 88.25 177 GLN A C 1
ATOM 1435 O O . GLN A 1 177 ? 5.203 1.710 11.960 1.00 88.25 177 GLN A O 1
ATOM 1440 N N . ARG A 1 178 ? 4.359 1.675 14.039 1.00 90.62 178 ARG A N 1
ATOM 1441 C CA . ARG A 1 178 ? 4.073 0.237 14.018 1.00 90.62 178 ARG A CA 1
ATOM 1442 C C . ARG A 1 178 ? 3.019 -0.130 12.973 1.00 90.62 178 ARG A C 1
ATOM 1444 O O . ARG A 1 178 ? 3.135 -1.181 12.350 1.00 90.62 178 ARG A O 1
ATOM 1451 N N . ILE A 1 179 ? 2.022 0.732 12.761 1.00 91.25 179 ILE A N 1
ATOM 1452 C CA . ILE A 1 179 ? 1.067 0.590 11.651 1.00 91.25 179 ILE A CA 1
ATOM 1453 C C . ILE A 1 179 ? 1.815 0.599 10.313 1.00 91.25 179 ILE A C 1
ATOM 1455 O O . ILE A 1 179 ? 1.614 -0.301 9.500 1.00 91.25 179 ILE A O 1
ATOM 1459 N N . SER A 1 180 ? 2.696 1.582 10.103 1.00 91.56 180 SER A N 1
ATOM 1460 C CA . SER A 1 180 ? 3.497 1.689 8.879 1.00 91.56 180 SER A CA 1
ATOM 1461 C C . SER A 1 180 ? 4.367 0.448 8.660 1.00 91.56 180 SER A C 1
ATOM 1463 O O . SER A 1 180 ? 4.360 -0.125 7.573 1.00 91.56 180 SER A O 1
ATOM 1465 N N . ASP A 1 181 ? 5.040 -0.050 9.700 1.00 91.25 181 ASP A N 1
ATOM 1466 C CA . ASP A 1 181 ? 5.857 -1.265 9.614 1.00 91.25 181 ASP A CA 1
ATOM 1467 C C . ASP A 1 181 ? 5.032 -2.496 9.216 1.00 91.25 181 ASP A C 1
ATOM 1469 O O . ASP A 1 181 ? 5.481 -3.302 8.403 1.00 91.25 181 ASP A O 1
ATOM 1473 N N . ILE A 1 182 ? 3.814 -2.651 9.743 1.00 92.75 182 ILE A N 1
ATOM 1474 C CA . ILE A 1 182 ? 2.940 -3.767 9.350 1.00 92.75 182 ILE A CA 1
ATOM 1475 C C . ILE A 1 182 ? 2.483 -3.613 7.900 1.00 92.75 182 ILE A C 1
ATOM 1477 O O . ILE A 1 182 ? 2.470 -4.582 7.145 1.00 92.75 182 ILE A O 1
ATOM 1481 N N . LEU A 1 183 ? 2.148 -2.390 7.492 1.00 92.00 183 LEU A N 1
ATOM 1482 C CA . LEU A 1 183 ? 1.746 -2.106 6.122 1.00 92.00 183 LEU A CA 1
ATOM 1483 C C . LEU A 1 183 ? 2.888 -2.245 5.120 1.00 92.00 183 LEU A C 1
ATOM 1485 O O . LEU A 1 183 ? 2.576 -2.342 3.945 1.00 92.00 183 LEU A O 1
ATOM 1489 N N . THR A 1 184 ? 4.162 -2.243 5.517 1.00 90.56 184 THR A N 1
ATOM 1490 C CA . THR A 1 184 ? 5.307 -2.202 4.582 1.00 90.56 184 THR A CA 1
ATOM 1491 C C . THR A 1 184 ? 6.241 -3.401 4.677 1.00 90.56 184 THR A C 1
ATOM 1493 O O . THR A 1 184 ? 6.729 -3.870 3.657 1.00 90.56 184 THR A O 1
ATOM 1496 N N . LYS A 1 185 ? 6.492 -3.912 5.882 1.00 89.06 185 LYS A N 1
ATOM 1497 C CA . LYS A 1 185 ? 7.462 -4.985 6.147 1.00 89.06 185 LYS A CA 1
ATOM 1498 C C . LYS A 1 185 ? 6.766 -6.287 6.533 1.00 89.06 185 LYS A C 1
ATOM 1500 O O . LYS A 1 185 ? 7.160 -7.354 6.071 1.00 89.06 185 LYS A O 1
ATOM 1505 N N . ASP A 1 186 ? 5.711 -6.210 7.345 1.00 92.25 186 ASP A N 1
ATOM 1506 C CA . ASP A 1 186 ? 5.027 -7.383 7.911 1.00 92.25 186 ASP A CA 1
ATOM 1507 C C . ASP A 1 186 ? 3.659 -7.653 7.257 1.00 92.25 186 ASP A C 1
ATOM 1509 O O . ASP A 1 186 ? 2.597 -7.679 7.892 1.00 92.25 186 ASP A O 1
ATOM 1513 N N . HIS A 1 187 ? 3.693 -7.889 5.944 1.00 90.88 187 HIS A N 1
ATOM 1514 C CA . HIS A 1 187 ? 2.508 -8.191 5.137 1.00 90.88 187 HIS A CA 1
ATOM 1515 C C . HIS A 1 187 ? 1.768 -9.456 5.609 1.00 90.88 187 HIS A C 1
ATOM 1517 O O . HIS A 1 187 ? 0.550 -9.550 5.462 1.00 90.88 187 HIS A O 1
ATOM 1523 N N . LYS A 1 188 ? 2.469 -10.411 6.238 1.00 93.31 188 LYS A N 1
ATOM 1524 C CA . LYS A 1 188 ? 1.860 -11.619 6.822 1.00 93.31 188 LYS A CA 1
ATOM 1525 C C . LYS A 1 188 ? 1.020 -11.285 8.052 1.00 93.31 188 LYS A C 1
ATOM 1527 O O . LYS A 1 188 ? -0.088 -11.810 8.197 1.00 93.31 188 LYS A O 1
ATOM 1532 N N . ARG A 1 189 ? 1.497 -10.393 8.928 1.00 93.94 189 ARG A N 1
ATOM 1533 C CA . ARG A 1 189 ? 0.703 -9.920 10.071 1.00 93.94 189 ARG A CA 1
ATOM 1534 C C . ARG A 1 189 ? -0.531 -9.158 9.617 1.00 93.94 189 ARG A C 1
ATOM 1536 O O . ARG A 1 189 ? -1.597 -9.368 10.202 1.00 93.94 189 ARG A O 1
ATOM 1543 N N . PHE A 1 190 ? -0.400 -8.331 8.579 1.00 94.69 190 PHE A N 1
ATOM 1544 C CA . PHE A 1 190 ? -1.544 -7.664 7.962 1.00 94.69 190 PHE A CA 1
ATOM 1545 C C . PHE A 1 190 ? -2.546 -8.680 7.405 1.00 94.69 190 PHE A C 1
ATOM 1547 O O . PHE A 1 190 ? -3.729 -8.596 7.718 1.00 94.69 190 PHE A O 1
ATOM 1554 N N . ALA A 1 191 ? -2.080 -9.669 6.641 1.00 94.81 191 ALA A N 1
ATOM 1555 C CA . ALA A 1 191 ? -2.928 -10.692 6.036 1.00 94.81 191 ALA A CA 1
ATOM 1556 C C . ALA A 1 191 ? -3.773 -11.442 7.080 1.00 94.81 191 ALA A C 1
ATOM 1558 O O . ALA A 1 191 ? -4.985 -11.544 6.912 1.00 94.81 191 ALA A O 1
ATOM 1559 N N . ARG A 1 192 ? -3.165 -11.858 8.202 1.00 94.50 192 ARG A N 1
ATOM 1560 C CA . ARG A 1 192 ? -3.881 -12.507 9.320 1.00 94.50 192 ARG A CA 1
ATOM 1561 C C . ARG A 1 192 ? -4.955 -11.614 9.947 1.00 94.50 192 ARG A C 1
ATOM 1563 O O . ARG A 1 192 ? -6.015 -12.098 10.327 1.00 94.50 192 ARG A O 1
ATOM 1570 N N . LEU A 1 193 ? -4.683 -10.314 10.087 1.00 94.62 193 LEU A N 1
ATOM 1571 C CA . LEU A 1 193 ? -5.686 -9.358 10.569 1.00 94.62 193 LEU A CA 1
ATOM 1572 C C . LEU A 1 193 ? -6.820 -9.206 9.558 1.00 94.62 193 LEU A C 1
ATOM 1574 O O . LEU A 1 193 ? -7.984 -9.224 9.947 1.00 94.62 193 LEU A O 1
ATOM 1578 N N . ALA A 1 194 ? -6.472 -9.042 8.282 1.00 94.50 194 ALA A N 1
ATOM 1579 C CA . ALA A 1 194 ? -7.406 -8.746 7.204 1.00 94.50 194 ALA A CA 1
ATOM 1580 C C . ALA A 1 194 ? -8.382 -9.898 6.979 1.00 94.50 194 ALA A C 1
ATOM 1582 O O . ALA A 1 194 ? -9.574 -9.654 6.812 1.00 94.50 194 ALA A O 1
ATOM 1583 N N . GLU A 1 195 ? -7.888 -11.131 7.049 1.00 93.88 195 GLU A N 1
ATOM 1584 C CA . GLU A 1 195 ? -8.695 -12.341 6.931 1.00 93.88 195 GLU A CA 1
ATOM 1585 C C . GLU A 1 195 ? -9.839 -12.368 7.950 1.00 93.88 195 GLU A C 1
ATOM 1587 O O . GLU A 1 195 ? -10.997 -12.491 7.569 1.00 93.88 195 GLU A O 1
ATOM 1592 N N . TYR A 1 196 ? -9.550 -12.133 9.232 1.00 93.69 196 TYR A N 1
ATOM 1593 C CA . TYR A 1 196 ? -10.602 -12.073 10.247 1.00 93.69 196 TYR A CA 1
ATOM 1594 C C . TYR A 1 196 ? -11.444 -10.795 10.134 1.00 93.69 196 TYR A C 1
ATOM 1596 O O . TYR A 1 196 ? -12.671 -10.833 10.222 1.00 93.69 196 TYR A O 1
ATOM 1604 N N . PHE A 1 197 ? -10.795 -9.641 9.959 1.00 93.81 197 PHE A N 1
ATOM 1605 C CA . PHE A 1 197 ? -11.439 -8.334 10.040 1.00 93.81 197 PHE A CA 1
ATOM 1606 C C . PHE A 1 197 ? -12.477 -8.116 8.936 1.00 93.81 197 PHE A C 1
ATOM 1608 O O . PHE A 1 197 ? -13.603 -7.736 9.250 1.00 93.81 197 PHE A O 1
ATOM 1615 N N . PHE A 1 198 ? -12.134 -8.370 7.671 1.00 91.44 198 PHE A N 1
ATOM 1616 C CA . PHE A 1 198 ? -13.057 -8.155 6.550 1.00 91.44 198 PHE A CA 1
ATOM 1617 C C . PHE A 1 198 ? -14.139 -9.232 6.443 1.00 91.44 198 PHE A C 1
ATOM 1619 O O . PHE A 1 198 ? -15.051 -9.095 5.638 1.00 91.44 198 PHE A O 1
ATOM 1626 N N . GLU A 1 199 ? -14.059 -10.288 7.245 1.00 90.69 199 GLU A N 1
ATOM 1627 C CA . GLU A 1 199 ? -15.051 -11.360 7.261 1.00 90.69 199 GLU A CA 1
ATOM 1628 C C . GLU A 1 199 ? -16.002 -11.229 8.458 1.00 90.69 199 GLU A C 1
ATOM 1630 O O . GLU A 1 199 ? -17.217 -11.308 8.299 1.00 90.69 199 GLU A O 1
ATOM 1635 N N . HIS A 1 200 ? -15.470 -10.919 9.644 1.00 90.81 200 HIS A N 1
ATOM 1636 C CA . HIS A 1 200 ? -16.223 -10.959 10.902 1.00 90.81 200 HIS A CA 1
ATOM 1637 C C . HIS A 1 200 ? -16.481 -9.577 11.516 1.00 90.81 200 HIS A C 1
ATOM 1639 O O . HIS A 1 200 ? -17.488 -9.374 12.195 1.00 90.81 200 HIS A O 1
ATOM 1645 N N . CYS A 1 201 ? -15.582 -8.609 11.315 1.00 89.38 201 CYS A N 1
ATOM 1646 C CA . CYS A 1 201 ? -15.703 -7.282 11.931 1.00 89.38 201 CYS A CA 1
ATOM 1647 C C . CYS A 1 201 ? -16.368 -6.276 10.992 1.00 89.38 201 CYS A C 1
ATOM 1649 O O . CYS A 1 201 ? -17.240 -5.515 11.406 1.00 89.38 201 CYS A O 1
ATOM 1651 N N . CYS A 1 202 ? -15.928 -6.257 9.738 1.00 89.00 202 CYS A N 1
ATOM 1652 C CA . CYS A 1 202 ? -16.302 -5.273 8.736 1.00 89.00 202 CYS A CA 1
ATOM 1653 C C . CYS A 1 202 ? -16.511 -5.948 7.369 1.00 89.00 202 CYS A C 1
ATOM 1655 O O . CYS A 1 202 ? -15.766 -5.663 6.427 1.00 89.00 202 CYS A O 1
ATOM 1657 N N . PRO A 1 203 ? -17.493 -6.861 7.251 1.00 85.31 203 PRO A N 1
ATOM 1658 C CA . PRO A 1 203 ? -17.832 -7.447 5.966 1.00 85.31 203 PRO A CA 1
ATOM 1659 C C . PRO A 1 203 ? -18.331 -6.377 5.001 1.00 85.31 203 PRO A C 1
ATOM 1661 O O . PRO A 1 203 ? -19.033 -5.443 5.401 1.00 85.31 203 PRO A O 1
ATOM 1664 N N . ARG A 1 204 ? -18.000 -6.543 3.716 1.00 76.88 204 ARG A N 1
ATOM 1665 C CA . ARG A 1 204 ? -18.667 -5.799 2.645 1.00 76.88 204 ARG A CA 1
ATOM 1666 C C . ARG A 1 204 ? -20.138 -6.187 2.663 1.00 76.88 204 ARG A C 1
ATOM 1668 O O . ARG A 1 204 ? -20.489 -7.302 2.287 1.00 76.88 204 ARG A O 1
ATOM 1675 N N . ARG A 1 205 ? -20.980 -5.286 3.155 1.00 66.19 205 ARG A N 1
ATOM 1676 C CA . ARG A 1 205 ? -22.428 -5.464 3.132 1.00 66.19 205 ARG A CA 1
ATOM 1677 C C . ARG A 1 205 ? -22.965 -4.833 1.851 1.00 66.19 205 ARG A C 1
ATOM 1679 O O . ARG A 1 205 ? -22.780 -3.628 1.699 1.00 66.19 205 ARG A O 1
ATOM 1686 N N . PRO A 1 206 ? -23.616 -5.590 0.955 1.00 53.91 206 PRO A N 1
ATOM 1687 C CA . PRO A 1 206 ? -24.600 -4.979 0.072 1.00 53.91 206 PRO A CA 1
ATOM 1688 C C . PRO A 1 206 ? -25.740 -4.431 0.946 1.00 53.91 206 PRO A C 1
ATOM 1690 O O . PRO A 1 206 ? -26.081 -5.048 1.962 1.00 53.91 206 PRO A O 1
ATOM 1693 N N . MET A 1 207 ? -26.273 -3.253 0.612 1.00 46.97 207 MET A N 1
ATOM 1694 C CA . MET A 1 207 ? -27.442 -2.717 1.317 1.00 46.97 207 MET A CA 1
ATOM 1695 C C . MET A 1 207 ? -28.638 -3.675 1.171 1.00 46.97 207 MET A C 1
ATOM 1697 O O . MET A 1 207 ? -28.796 -4.308 0.126 1.00 46.97 207 MET A O 1
ATOM 1701 N N . GLN A 1 208 ? -29.418 -3.805 2.250 1.00 44.44 208 GLN A N 1
ATOM 1702 C CA . GLN A 1 208 ? -30.766 -4.385 2.235 1.00 44.44 208 GLN A CA 1
ATOM 1703 C C . GLN A 1 208 ? -31.764 -3.339 1.754 1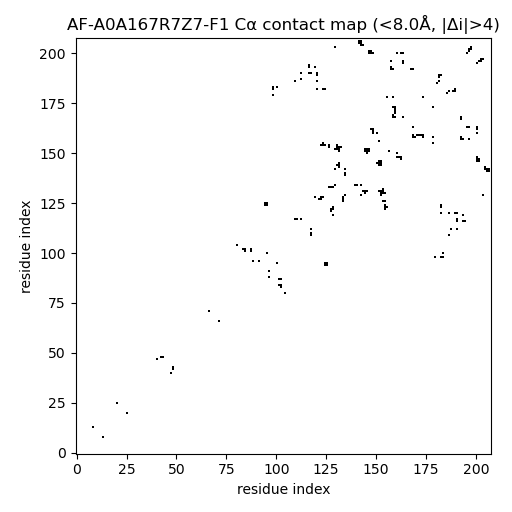.00 44.44 208 GLN A C 1
ATOM 1705 O O . GLN A 1 208 ? -31.553 -2.158 2.114 1.00 44.44 208 GLN A O 1
#

Solvent-accessible surface area (backbone atoms only — not comparable to full-atom values): 13178 Å² total; per-residue (Å²): 137,84,82,84,82,89,69,84,80,62,80,78,59,60,58,53,56,56,53,51,50,66,70,50,75,75,78,77,73,73,87,68,89,72,89,86,74,91,73,83,93,61,92,84,43,62,70,58,52,52,49,50,52,52,49,53,56,55,70,73,45,85,70,84,76,74,71,51,72,68,55,54,52,52,52,46,66,70,43,46,65,56,55,51,44,52,49,42,74,75,65,51,51,73,55,45,55,75,56,67,66,76,80,69,94,58,93,57,81,63,71,77,43,58,70,71,50,39,50,52,53,52,16,44,57,70,45,67,51,100,22,34,72,41,36,60,76,69,68,56,82,87,67,74,48,52,31,80,71,77,44,71,30,49,62,64,38,86,58,71,46,80,68,54,52,78,91,70,47,83,46,100,79,70,50,74,66,59,52,40,42,32,75,69,73,35,52,67,64,44,39,61,44,47,59,51,36,48,63,74,40,45,50,88,61,78,85,132

pLDDT: mean 79.18, std 18.23, range [28.47, 94.81]

=== Feature glossary ===
The record interleaves many kinds of information about one protein. Here is each kind framed as the question it answers.

Q: Are the domains correctly placed relative to each other?
A: Predicted aligned error is AlphaFold's pairwise confidence. Unlike pLDDT (per-residue), PAE is per-residue-pair and captures whether two parts of the structure are correctly placed relative to each other. Units are ångströms of expected positional error.

Q: Which residues are in helices, strands, or loops?
A: Eight-state secondary structure (DSSP): H is the canonical α-helix, G the tighter 3₁₀-helix, I the wider π-helix; E/B are β-structure, T and S are turns a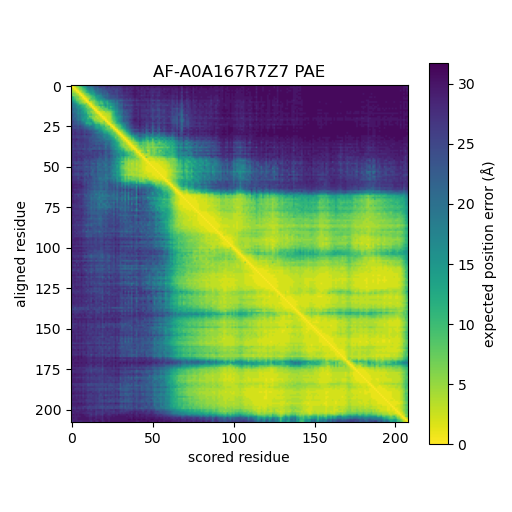nd bends, and '-' is everything else. DSSP derives these from the pattern of main-chain N–H···O=C hydrogen bonds, not from the sequence.

Q: What if only a Cα trace is available?
A: P-SEA three-state annotation labels each residue as helix, strand, or coil based purely on the geometry of the Cα trace. It serves as a fallback when the full backbone (and thus DSSP) is unavailable.

Q: What are the backbone torsion angles?
A: φ (phi) and ψ (psi) are the two rotatable backbone dihedrals per residue: φ is the C(i-1)–N–Cα–C torsion, ψ is the N–Cα–C–N(i+1) torsion, both in degrees on (−180°, 180°]. α-helical residues cluster near (−60°, −45°); β-strand residues near (−120°, +130°). A Ramachandran plot is simply a scatter of (φ, ψ) for every residue.

Q: What known structures does this most resemble?
A: Structural nearest neighbors (via Foldseek easy-search vs the PDB). Reported per hit: target PDB id, E-value, and alignment TM-score. A TM-score above ~0.5 is the conventional threshold for 'same fold'.

Q: What family and function is it annotated with?
A: Database cross-references. InterPro integrates a dozen domain/family signature databases into unified entries with residue-range hits. GO terms attach function/process/location labels with evidence codes. CATH codes position the fold in a four-level structural taxonomy. Organism is the NCBI-taxonomy species name.

Q: Which residues are buried vs exposed?
A: Solvent accessibility: the surface area of each residue that a 1.4 Å water probe can touch, in Å². When only backbone atoms are present the absolute values are lower than full-atom SASA (side chains contribute most of the area) and are flagged as backbone-only.

Q: What do the diagnostic plots show?
A: Three diagnostic plots accompany the record. The Cα contact map visualizes the tertiary structure as a 2D adjacency matrix (8 Å cutoff, sequence-local contacts suppressed). The Ramachandran plot shows the distribution of backbone (φ, ψ) torsions, with points in the α and β basins reflecting secondary structure content. The PAE plot shows AlphaFold's inter-residue confidence as a color matrix.

Q: What is the amino-acid chain?
A: The amino-acid sequence is the protein's primary structure: the linear order of residues from the N-terminus to the C-terminus, written in one-letter code. Everything else here — the 3D coordinates, the secondary structure, the domain annotations — is ultimately a consequence of this string.

Q: What do the rendered images show?
A: The six renders are orthographic views along the three Cartesian axes in both directions. Representation (cartoon, sticks, or surface) and color scheme (sequence-rainbow or by-chain) vary across proteins so the training set covers all the common visualization conventions.

Q: Where is each backbone atom in 3D?
A: The mmCIF table is the protein's shape written out atom by atom. For each backbone N, Cα, C, and carbonyl O, it records an (x, y, z) coordinate triple in Å plus the residue type, chain letter, and residue number.

Q: How mobile is each atom in the crystal?
A: For experimental (PDB) structures, the B-factor (temperature factor) quantifies the positional spread of each atom in the crystal — a combination of thermal vibration and static disorder — in units of Å². High B-factors mark flexible loops or poorly resolved regions; low B-factors mark the rigid, well-ordered core.

Q: How big and how compact is the whole molecule?
A: Three whole-structure scalars: the radius of gyration (RMS distance of Cα from centroid, in Å), the count of Cα–Cα contacts (pairs closer than 8 Å and separated by more than four residues in sequence — i.e. tertiary, not local, contacts), and the bounding-box dimensions. Together they distinguish compact globular folds from extended fibres or disordered chains.

Q: What does the local fold look like, residue by residue?
A: A 3Di character summarizes, for each residue, the relative orientation of the Cα frame of its nearest spatial neighbor. Because it encodes fold topology rather than chemistry, 3Di alignments detect remote structural similarity that sequence alignment misses.

Q: How confident is the AlphaFold model at each residue?
A: For AlphaFold models, the B-factor field carries pLDDT — the model's own estimate of local accuracy on a 0–100 scale. Regions with pLDDT<50 should be treated as essentially unmodeled; they often correspond t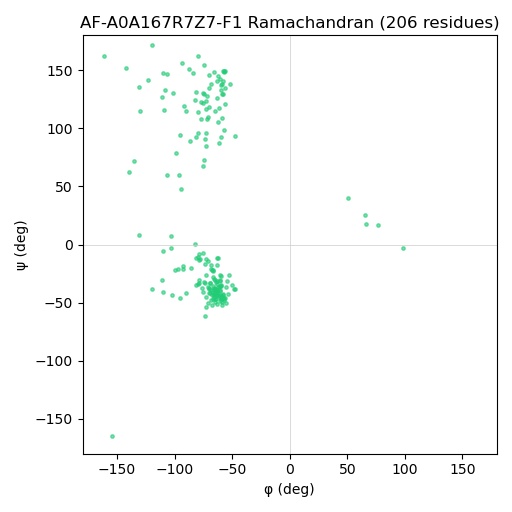o intrinsically disordered segments.